Protein AF-A0A0M0JUR9-F1 (afdb_monomer_lite)

Structure (mmCIF, N/CA/C/O backbone):
data_AF-A0A0M0JUR9-F1
#
_entry.id   AF-A0A0M0JUR9-F1
#
loop_
_atom_site.group_PDB
_atom_site.id
_atom_site.type_symbol
_atom_site.label_atom_id
_atom_site.label_alt_id
_atom_site.label_comp_id
_atom_site.label_asym_id
_atom_site.label_entity_id
_atom_site.label_seq_id
_atom_site.pdbx_PDB_ins_code
_atom_site.Cartn_x
_atom_site.Cartn_y
_atom_site.Cartn_z
_atom_site.occupancy
_atom_site.B_iso_or_equiv
_atom_site.auth_seq_id
_atom_site.auth_comp_id
_atom_site.auth_asym_id
_atom_site.auth_atom_id
_atom_site.pdbx_PDB_model_num
ATOM 1 N N . MET A 1 1 ? -10.052 -9.674 -2.558 1.00 92.88 1 MET A N 1
ATOM 2 C CA . MET A 1 1 ? -9.925 -10.474 -1.314 1.00 92.88 1 MET A CA 1
ATOM 3 C C . MET A 1 1 ? -9.906 -9.511 -0.134 1.00 92.88 1 MET A C 1
ATOM 5 O O . MET A 1 1 ? -9.293 -8.466 -0.270 1.00 92.88 1 MET A O 1
ATOM 9 N N . HIS A 1 2 ? -10.562 -9.825 0.983 1.00 97.62 2 HIS A N 1
ATOM 10 C CA . HIS A 1 2 ? -10.527 -9.018 2.209 1.00 97.62 2 HIS A CA 1
ATOM 11 C C . HIS A 1 2 ? -10.236 -9.949 3.386 1.00 97.62 2 HIS A C 1
ATOM 13 O O . HIS A 1 2 ? -10.999 -10.888 3.610 1.00 97.62 2 HIS A O 1
ATOM 19 N N . VAL A 1 3 ? -9.117 -9.730 4.073 1.00 98.12 3 VAL A N 1
ATOM 20 C CA . VAL A 1 3 ? -8.646 -10.562 5.184 1.00 98.12 3 VAL A CA 1
ATOM 21 C C . VAL A 1 3 ? -8.372 -9.686 6.396 1.00 98.12 3 VAL A C 1
ATOM 23 O O . VAL A 1 3 ? -7.816 -8.598 6.260 1.00 98.12 3 VAL A O 1
ATOM 26 N N . GLU A 1 4 ? -8.736 -10.191 7.567 1.00 98.12 4 GLU A N 1
ATOM 27 C CA . GLU A 1 4 ? -8.313 -9.647 8.854 1.00 98.12 4 GLU A CA 1
ATOM 28 C C . GLU A 1 4 ? -7.342 -10.621 9.531 1.00 98.12 4 GLU A C 1
ATOM 30 O O . GLU A 1 4 ? -7.568 -11.834 9.523 1.00 98.12 4 GLU A O 1
ATOM 35 N N . LEU A 1 5 ? -6.257 -10.087 10.091 1.00 97.69 5 LEU A N 1
ATOM 36 C CA . LEU A 1 5 ? -5.230 -10.805 10.855 1.00 97.69 5 LEU A CA 1
ATOM 37 C C . LEU A 1 5 ? -4.804 -9.971 12.077 1.00 97.69 5 LEU A C 1
ATOM 39 O O . LEU A 1 5 ? -5.345 -8.888 12.290 1.00 97.69 5 LEU A O 1
ATOM 43 N N . ASP A 1 6 ? -3.857 -10.468 12.876 1.00 94.88 6 ASP A N 1
ATOM 44 C CA . ASP A 1 6 ? -3.334 -9.771 14.064 1.00 94.88 6 ASP A CA 1
ATOM 45 C C . ASP A 1 6 ? -4.441 -9.388 15.065 1.00 94.88 6 ASP A C 1
ATOM 47 O O . ASP A 1 6 ? -4.546 -8.259 15.538 1.00 94.88 6 ASP A O 1
ATOM 51 N N . GLY A 1 7 ? -5.303 -10.355 15.381 1.00 95.06 7 GLY A N 1
ATOM 52 C CA . GLY A 1 7 ? -6.378 -10.201 16.350 1.00 95.06 7 GLY A CA 1
ATOM 53 C C . GLY A 1 7 ? -5.863 -10.041 17.778 1.00 95.06 7 GLY A C 1
ATOM 54 O O . GLY A 1 7 ? -5.227 -10.949 18.319 1.00 95.06 7 GLY A O 1
ATOM 55 N N . ALA A 1 8 ? -6.189 -8.914 18.412 1.00 93.56 8 ALA A N 1
ATOM 56 C CA . ALA A 1 8 ? -5.823 -8.621 19.795 1.00 93.56 8 ALA A CA 1
ATOM 57 C C . ALA A 1 8 ? -6.897 -7.795 20.524 1.00 93.56 8 ALA A C 1
ATOM 59 O O . ALA A 1 8 ? -7.740 -7.140 19.911 1.00 93.56 8 ALA A O 1
ATOM 60 N N . ILE A 1 9 ? -6.860 -7.802 21.862 1.00 92.94 9 ILE A N 1
ATOM 61 C CA . ILE A 1 9 ? -7.662 -6.884 22.681 1.00 92.94 9 ILE A CA 1
ATOM 62 C C . ILE A 1 9 ? -6.852 -5.611 22.920 1.00 92.94 9 ILE A C 1
ATOM 64 O O . ILE A 1 9 ? -5.870 -5.629 23.659 1.00 92.94 9 ILE A O 1
ATOM 68 N N . ILE A 1 10 ? -7.306 -4.499 22.351 1.00 89.62 10 ILE A N 1
ATOM 69 C CA . ILE A 1 10 ? -6.718 -3.170 22.522 1.00 89.62 10 ILE A CA 1
ATOM 70 C C . ILE A 1 10 ? -7.756 -2.271 23.189 1.00 89.62 10 ILE A C 1
ATOM 72 O O . ILE A 1 10 ? -8.880 -2.143 22.706 1.00 89.62 10 ILE A O 1
ATOM 76 N N . ASN A 1 11 ? -7.411 -1.676 24.335 1.00 88.06 11 ASN A N 1
ATOM 77 C CA . ASN A 1 11 ? -8.316 -0.827 25.124 1.00 88.06 11 ASN A CA 1
ATOM 78 C C . ASN A 1 11 ? -9.690 -1.476 25.407 1.00 88.06 11 ASN A C 1
ATOM 80 O O . ASN A 1 11 ? -10.727 -0.818 25.379 1.00 88.06 11 ASN A O 1
ATOM 84 N N . GLY A 1 12 ? -9.707 -2.792 25.656 1.00 88.69 12 GLY A N 1
ATOM 85 C CA . GLY A 1 12 ? -10.932 -3.553 25.935 1.00 88.69 12 GLY A CA 1
ATOM 86 C C . GLY A 1 12 ? -11.787 -3.881 24.704 1.00 88.69 12 GLY A C 1
ATOM 87 O O . GLY A 1 12 ? -12.860 -4.463 24.852 1.00 88.69 12 GLY A O 1
ATOM 88 N N . ARG A 1 13 ? -11.325 -3.549 23.492 1.00 90.69 13 ARG A N 1
ATOM 89 C CA . ARG A 1 13 ? -11.992 -3.857 22.224 1.00 90.69 13 ARG A CA 1
ATOM 90 C C . ARG A 1 13 ? -11.178 -4.872 21.429 1.00 90.69 13 ARG A C 1
ATOM 92 O O . ARG A 1 13 ? -9.960 -4.771 21.357 1.00 90.69 13 ARG A O 1
ATOM 99 N N . TRP A 1 14 ? -11.863 -5.819 20.794 1.00 93.75 14 TRP A N 1
ATOM 100 C CA . TRP A 1 14 ? -11.236 -6.677 19.792 1.00 93.75 14 TRP A CA 1
ATOM 101 C C . TRP A 1 14 ? -10.887 -5.868 18.544 1.00 93.75 14 TRP A C 1
ATOM 103 O O . TRP A 1 14 ? -11.763 -5.232 17.954 1.00 93.75 14 TRP A O 1
ATOM 113 N N . ASP A 1 15 ? -9.623 -5.912 18.162 1.00 94.75 15 ASP A N 1
ATOM 114 C CA . ASP A 1 15 ? -9.035 -5.160 17.069 1.00 94.75 15 ASP A CA 1
ATOM 115 C C . ASP A 1 15 ? -8.296 -6.129 16.138 1.00 94.75 15 ASP A C 1
ATOM 117 O O . ASP A 1 15 ? -7.710 -7.106 16.605 1.00 94.75 15 ASP A O 1
ATOM 121 N N . CYS A 1 16 ? -8.382 -5.905 14.828 1.00 96.94 16 CYS A N 1
ATOM 122 C CA . CYS A 1 16 ? -7.697 -6.704 13.812 1.00 96.94 16 CYS A CA 1
ATOM 123 C C . CYS A 1 16 ? -7.184 -5.790 12.712 1.00 96.94 16 CYS A C 1
ATOM 125 O O . CYS A 1 16 ? -7.878 -4.854 12.307 1.00 96.94 16 CYS A O 1
ATOM 127 N N . SER A 1 17 ? -6.015 -6.115 12.183 1.00 97.75 17 SER A N 1
ATOM 128 C CA . SER A 1 17 ? -5.445 -5.428 11.038 1.00 97.75 17 SER A CA 1
ATOM 129 C C . SER A 1 17 ? -6.036 -5.959 9.732 1.00 97.75 17 SER A C 1
ATOM 131 O O . SER A 1 17 ? -6.338 -7.146 9.599 1.00 97.75 17 SER A O 1
ATOM 133 N N . THR A 1 18 ? -6.209 -5.082 8.747 1.00 98.50 18 THR A N 1
ATOM 134 C CA . THR A 1 18 ? -6.869 -5.386 7.473 1.00 98.50 18 THR A CA 1
ATOM 135 C C . THR A 1 18 ? -5.868 -5.490 6.325 1.00 98.50 18 THR A C 1
ATOM 137 O O . THR A 1 18 ? -5.050 -4.597 6.135 1.00 98.50 18 THR A O 1
ATOM 140 N N . VAL A 1 19 ? -6.024 -6.517 5.483 1.00 98.69 19 VAL A N 1
ATOM 141 C CA . VAL A 1 19 ? -5.427 -6.619 4.141 1.00 98.69 19 VAL A CA 1
ATOM 142 C C . VAL A 1 19 ? -6.551 -6.774 3.115 1.00 98.69 19 VAL A C 1
ATOM 144 O O . VAL A 1 19 ? -7.268 -7.778 3.085 1.00 98.69 19 VAL A O 1
ATOM 147 N N . ALA A 1 20 ? -6.709 -5.783 2.244 1.00 98.56 20 ALA A N 1
ATOM 148 C CA . ALA A 1 20 ? -7.700 -5.762 1.177 1.00 98.56 20 ALA A CA 1
ATOM 149 C C . ALA A 1 20 ? -7.015 -5.718 -0.194 1.00 98.56 20 ALA A C 1
ATOM 151 O O . ALA A 1 20 ? -6.359 -4.747 -0.555 1.00 98.56 20 ALA A O 1
ATOM 152 N N . VAL A 1 21 ? -7.188 -6.782 -0.975 1.00 98.31 21 VAL A N 1
ATOM 153 C CA . VAL A 1 21 ? -6.602 -6.943 -2.309 1.00 98.31 21 VAL A CA 1
ATOM 154 C C . VAL A 1 21 ? -7.655 -6.699 -3.379 1.00 98.31 21 VAL A C 1
ATOM 156 O O . VAL A 1 21 ? -8.708 -7.354 -3.390 1.00 98.31 21 VAL A O 1
ATOM 159 N N . TYR A 1 22 ? -7.320 -5.808 -4.303 1.00 98.38 22 TYR A N 1
ATOM 160 C CA . TYR A 1 22 ? -8.147 -5.350 -5.402 1.00 98.38 22 TYR A CA 1
ATOM 161 C C . TYR A 1 22 ? -7.455 -5.590 -6.738 1.00 98.38 22 TYR A C 1
ATOM 163 O O . TYR A 1 22 ? -6.326 -5.157 -6.955 1.00 98.38 22 TYR A O 1
ATOM 171 N N . ASP A 1 23 ? -8.187 -6.215 -7.652 1.00 96.81 23 ASP A N 1
ATOM 172 C CA . ASP A 1 23 ? -7.817 -6.329 -9.057 1.00 96.81 23 ASP A CA 1
ATOM 173 C C . ASP A 1 23 ? -8.761 -5.436 -9.879 1.00 96.81 23 ASP A C 1
ATOM 175 O O . ASP A 1 23 ? -9.941 -5.297 -9.545 1.00 96.81 23 ASP A O 1
ATOM 179 N N . GLY A 1 24 ? -8.245 -4.793 -10.930 1.00 94.56 24 GLY A N 1
ATOM 180 C CA . GLY A 1 24 ? -9.037 -3.959 -11.846 1.00 94.56 24 GLY A CA 1
ATOM 181 C C . GLY A 1 24 ? -9.331 -2.526 -11.382 1.00 94.56 24 GLY A C 1
ATOM 182 O O . GLY A 1 24 ? -9.908 -1.758 -12.145 1.00 94.56 24 GLY A O 1
ATOM 183 N N . VAL A 1 25 ? -8.915 -2.125 -10.172 1.00 96.50 25 VAL A N 1
ATOM 184 C CA . VAL A 1 25 ? -8.933 -0.702 -9.760 1.00 96.50 25 VAL A CA 1
ATOM 185 C C . VAL A 1 25 ? -7.913 0.096 -10.572 1.00 96.50 25 VAL A C 1
ATOM 187 O O . VAL A 1 25 ? -8.171 1.234 -10.966 1.00 96.50 25 VAL A O 1
ATOM 190 N N . ILE A 1 26 ? -6.765 -0.520 -10.846 1.00 97.88 26 ILE A N 1
ATOM 191 C CA . ILE A 1 26 ? -5.705 0.021 -11.687 1.00 97.88 26 ILE A CA 1
ATOM 192 C C . ILE A 1 26 ? -5.748 -0.762 -12.993 1.00 97.88 26 ILE A C 1
ATOM 194 O O . ILE A 1 26 ? -5.463 -1.957 -13.017 1.00 97.88 26 ILE A O 1
ATOM 198 N N . ASP A 1 27 ? -6.175 -0.094 -14.058 1.00 97.75 27 ASP A N 1
ATOM 199 C CA . ASP A 1 27 ? -6.157 -0.668 -15.400 1.00 97.75 27 ASP A CA 1
ATOM 200 C C . ASP A 1 27 ? -4.744 -0.618 -16.001 1.00 97.75 27 ASP A C 1
ATOM 202 O O . ASP A 1 27 ? -3.816 -0.029 -15.436 1.00 97.75 27 ASP A O 1
ATOM 206 N N . ASP A 1 28 ? -4.575 -1.261 -17.155 1.00 97.75 28 ASP A N 1
ATOM 207 C CA . ASP A 1 28 ? -3.285 -1.337 -17.839 1.00 97.75 28 ASP A CA 1
ATOM 208 C C . ASP A 1 28 ? -2.731 0.028 -18.251 1.00 97.75 28 ASP A C 1
ATOM 210 O O . ASP A 1 28 ? -1.514 0.223 -18.213 1.00 97.75 28 ASP A O 1
ATOM 214 N N . ASP A 1 29 ? -3.599 0.978 -18.603 1.00 98.00 29 ASP A N 1
ATOM 215 C CA . ASP A 1 29 ? -3.182 2.325 -18.988 1.00 98.00 29 ASP A CA 1
ATOM 216 C C . ASP A 1 29 ? -2.596 3.081 -17.788 1.00 98.00 29 ASP A C 1
ATOM 218 O O . ASP A 1 29 ? -1.456 3.553 -17.843 1.00 98.00 29 ASP A O 1
ATOM 222 N N . LEU A 1 30 ? -3.323 3.134 -16.667 1.00 98.50 30 LEU A N 1
ATOM 223 C CA . LEU A 1 30 ? -2.839 3.774 -15.448 1.00 98.50 30 LEU A CA 1
ATOM 224 C C . LEU A 1 30 ? -1.589 3.070 -14.910 1.00 98.50 30 LEU A C 1
ATOM 226 O O . LEU A 1 30 ? -0.621 3.742 -14.550 1.00 98.50 30 LEU A O 1
ATOM 230 N N . ARG A 1 31 ? -1.565 1.731 -14.900 1.00 98.06 31 ARG A N 1
ATOM 231 C CA . ARG A 1 31 ? -0.390 0.939 -14.502 1.00 98.06 31 ARG A CA 1
ATOM 232 C C . ARG A 1 31 ? 0.832 1.304 -15.341 1.00 98.06 31 ARG A C 1
ATOM 234 O O . ARG A 1 31 ? 1.891 1.586 -14.784 1.00 98.06 31 ARG A O 1
ATOM 241 N N . SER A 1 32 ? 0.689 1.321 -16.667 1.00 96.69 32 SER A N 1
ATOM 242 C CA . SER A 1 32 ? 1.786 1.631 -17.586 1.00 96.69 32 SER A CA 1
ATOM 243 C C . SER A 1 32 ? 2.282 3.064 -17.408 1.00 96.69 32 SER A C 1
ATOM 245 O O . SER A 1 32 ? 3.490 3.300 -17.410 1.00 96.69 32 SER A O 1
ATOM 247 N N . ARG A 1 33 ? 1.374 4.031 -17.226 1.00 96.94 33 ARG A N 1
ATOM 248 C CA . ARG A 1 33 ? 1.749 5.428 -16.977 1.00 96.94 33 ARG A CA 1
ATOM 249 C C . ARG A 1 33 ? 2.443 5.609 -15.628 1.00 96.94 33 ARG A C 1
ATOM 251 O O . ARG A 1 33 ? 3.407 6.362 -15.565 1.00 96.94 33 ARG A O 1
ATOM 258 N N . LEU A 1 34 ? 1.994 4.919 -14.575 1.00 97.31 34 LEU A N 1
ATOM 259 C CA . LEU A 1 34 ? 2.654 4.920 -13.263 1.00 97.31 34 LEU A CA 1
ATOM 260 C C . LEU A 1 34 ? 4.058 4.318 -13.346 1.00 97.31 34 LEU A C 1
ATOM 262 O O . LEU A 1 34 ? 4.997 4.925 -12.841 1.00 97.31 34 LEU A O 1
ATOM 266 N N . LEU A 1 35 ? 4.212 3.177 -14.027 1.00 96.12 35 LEU A N 1
ATOM 267 C CA . LEU A 1 35 ? 5.522 2.572 -14.261 1.00 96.12 35 LEU A CA 1
ATOM 268 C C . LEU A 1 35 ? 6.440 3.532 -15.012 1.00 96.12 35 LEU A C 1
ATOM 270 O O . LEU A 1 35 ? 7.573 3.721 -14.592 1.00 96.12 35 LEU A O 1
ATOM 274 N N . GLY A 1 36 ? 5.940 4.199 -16.056 1.00 94.81 36 GLY A N 1
ATOM 275 C CA . GLY A 1 36 ? 6.703 5.177 -16.831 1.00 94.81 36 GLY A CA 1
ATOM 276 C C . GLY A 1 36 ? 7.251 6.352 -16.010 1.00 94.81 36 GLY A C 1
ATOM 277 O O . GLY A 1 36 ? 8.288 6.898 -16.374 1.00 94.81 36 GLY A O 1
ATOM 278 N N . LEU A 1 37 ? 6.618 6.713 -14.885 1.00 94.00 37 LEU A N 1
ATOM 279 C CA . LEU A 1 37 ? 7.148 7.736 -13.972 1.00 94.00 37 LEU A CA 1
ATOM 280 C C . LEU A 1 37 ? 8.388 7.272 -13.194 1.00 94.00 37 LEU A C 1
ATOM 282 O O . LEU A 1 37 ? 9.097 8.109 -12.638 1.00 94.00 37 LEU A O 1
ATOM 286 N N . LEU A 1 38 ? 8.643 5.962 -13.138 1.00 94.00 38 LEU A N 1
ATOM 287 C CA . LEU A 1 38 ? 9.776 5.375 -12.423 1.00 94.00 38 LEU A CA 1
ATOM 288 C C . LEU A 1 38 ? 11.051 5.302 -13.283 1.00 94.00 38 LEU A C 1
ATOM 290 O O . LEU A 1 38 ? 12.053 4.762 -12.827 1.00 94.00 38 LEU A O 1
ATOM 294 N N . GLY A 1 39 ? 11.030 5.815 -14.515 1.00 91.56 39 GLY A N 1
ATOM 295 C CA . GLY A 1 39 ? 12.184 5.876 -15.417 1.00 91.56 39 GLY A CA 1
ATOM 296 C C . GLY A 1 39 ? 12.497 7.301 -15.876 1.00 91.56 39 GLY A C 1
ATOM 297 O O . GLY A 1 39 ? 11.706 8.225 -15.683 1.00 91.56 39 GLY A O 1
ATOM 298 N N . SER A 1 40 ? 13.670 7.488 -16.479 1.00 79.94 40 SER A N 1
ATOM 299 C CA . SER A 1 40 ? 14.217 8.810 -16.805 1.00 79.94 40 SER A CA 1
ATOM 300 C C . SER A 1 40 ? 13.737 9.388 -18.138 1.00 79.94 40 SER A C 1
ATOM 302 O O . SER A 1 40 ? 13.578 10.603 -18.214 1.00 79.94 40 SER A O 1
ATOM 304 N N . ALA A 1 41 ? 13.499 8.575 -19.179 1.00 71.44 41 ALA A N 1
ATOM 305 C CA . ALA A 1 41 ? 12.982 9.015 -20.486 1.00 71.44 41 ALA A CA 1
ATOM 306 C C . ALA A 1 41 ? 12.780 7.843 -21.478 1.00 71.44 41 ALA A C 1
ATOM 308 O O . ALA A 1 41 ? 12.984 6.670 -21.164 1.00 71.44 41 ALA A O 1
ATOM 309 N N . ALA A 1 42 ? 12.375 8.191 -22.708 1.00 67.50 42 ALA A N 1
ATOM 310 C CA . ALA A 1 42 ? 12.085 7.284 -23.816 1.00 67.50 42 ALA A CA 1
ATOM 311 C C . ALA A 1 42 ? 13.219 6.282 -24.094 1.00 67.50 42 ALA A C 1
ATOM 313 O O . ALA A 1 42 ? 14.355 6.665 -24.365 1.00 67.50 42 ALA A O 1
ATOM 314 N N . GLY A 1 43 ? 12.871 4.995 -24.088 1.00 77.62 43 GLY A N 1
ATOM 315 C CA . GLY A 1 43 ? 13.780 3.892 -24.404 1.00 77.62 43 GLY A CA 1
ATOM 316 C C . GLY A 1 43 ? 14.052 2.948 -23.236 1.00 77.62 43 GLY A C 1
ATOM 317 O O . GLY A 1 43 ? 14.482 1.824 -23.491 1.00 77.62 43 GLY A O 1
ATOM 318 N N . TRP A 1 44 ? 13.750 3.343 -21.990 1.00 91.31 44 TRP A N 1
ATOM 319 C CA . TRP A 1 44 ? 13.797 2.418 -20.855 1.00 91.31 44 TRP A CA 1
ATOM 320 C C . TRP A 1 44 ? 12.851 1.231 -21.086 1.00 91.31 44 TRP A C 1
ATOM 322 O O . TRP A 1 44 ? 11.683 1.407 -21.435 1.00 91.31 44 TRP A O 1
ATOM 332 N N . GLN A 1 45 ? 13.389 0.023 -20.912 1.00 90.62 45 GLN A N 1
ATOM 333 C CA . GLN A 1 45 ? 12.668 -1.242 -20.997 1.00 90.62 45 GLN A CA 1
ATOM 334 C C . GLN A 1 45 ? 12.548 -1.811 -19.578 1.00 90.62 45 GLN A C 1
ATOM 336 O O . GLN A 1 45 ? 13.525 -2.386 -19.096 1.00 90.62 45 GLN A O 1
ATOM 341 N N . PRO A 1 46 ? 11.394 -1.672 -18.900 1.00 92.31 46 PRO A N 1
ATOM 342 C CA . PRO A 1 46 ? 11.244 -2.124 -17.515 1.00 92.31 46 PRO A CA 1
ATOM 343 C C . PRO A 1 46 ? 11.593 -3.605 -17.323 1.00 92.31 46 PRO A C 1
ATOM 345 O O . PRO A 1 46 ? 12.227 -3.980 -16.342 1.00 92.31 46 PRO A O 1
ATOM 348 N N . ASP A 1 47 ? 11.266 -4.449 -18.304 1.00 91.19 47 ASP A N 1
ATOM 349 C CA . ASP A 1 47 ? 11.540 -5.889 -18.243 1.00 91.19 47 ASP A CA 1
ATOM 350 C C . ASP A 1 47 ? 13.039 -6.235 -18.291 1.00 91.19 47 ASP A C 1
ATOM 352 O O . ASP A 1 47 ? 13.415 -7.349 -17.928 1.00 91.19 47 ASP A O 1
ATOM 356 N N . ALA A 1 48 ? 13.889 -5.303 -18.738 1.00 89.94 48 ALA A N 1
ATOM 357 C CA . ALA A 1 48 ? 15.339 -5.476 -18.805 1.00 89.94 48 ALA A CA 1
ATOM 358 C C . ALA A 1 48 ? 16.064 -5.039 -17.521 1.00 89.94 48 ALA A C 1
ATOM 360 O O . ALA A 1 48 ? 17.264 -5.282 -17.394 1.00 89.94 48 ALA A O 1
ATOM 361 N N . GLY A 1 49 ? 15.368 -4.386 -16.586 1.00 90.75 49 GLY A N 1
ATOM 362 C CA . GLY A 1 49 ? 15.951 -3.945 -15.324 1.00 90.75 49 GLY A CA 1
ATOM 363 C C . GLY A 1 49 ? 15.599 -2.504 -14.931 1.00 90.75 49 GLY A C 1
ATOM 364 O O . GLY A 1 49 ? 15.099 -1.725 -15.751 1.00 90.75 49 GLY A O 1
ATOM 365 N N . PRO A 1 50 ? 15.875 -2.116 -13.670 1.00 92.44 50 PRO A N 1
ATOM 366 C CA . PRO A 1 50 ? 15.688 -0.747 -13.192 1.00 92.44 50 PRO A CA 1
ATOM 367 C C . PRO A 1 50 ? 16.567 0.254 -13.942 1.00 92.44 50 PRO A C 1
ATOM 369 O O . PRO A 1 50 ? 17.728 -0.018 -14.243 1.00 92.44 50 PRO A O 1
ATOM 372 N N . ASP A 1 51 ? 16.002 1.421 -14.249 1.00 92.50 51 ASP A N 1
ATOM 373 C CA . ASP A 1 51 ? 16.735 2.514 -14.881 1.00 92.50 51 ASP A CA 1
ATOM 374 C C . ASP A 1 51 ? 17.710 3.140 -13.879 1.00 92.50 51 ASP A C 1
ATOM 376 O O . ASP A 1 51 ? 17.291 3.818 -12.946 1.00 92.50 51 ASP A O 1
ATOM 380 N N . VAL A 1 52 ? 19.011 2.963 -14.088 1.00 90.81 52 VAL A N 1
ATOM 381 C CA . VAL A 1 52 ? 20.065 3.450 -13.181 1.00 90.81 52 VAL A CA 1
ATOM 382 C C . VAL A 1 52 ? 20.085 4.973 -12.984 1.00 90.81 52 VAL A C 1
ATOM 384 O O . VAL A 1 52 ? 20.759 5.459 -12.084 1.00 90.81 52 VAL A O 1
ATOM 387 N N . LEU A 1 53 ? 19.368 5.744 -13.810 1.00 91.06 53 LEU A N 1
ATOM 388 C CA . LEU A 1 53 ? 19.196 7.188 -13.610 1.00 91.06 53 LEU A CA 1
ATOM 389 C C . LEU A 1 53 ? 18.088 7.533 -12.604 1.00 91.06 53 LEU A C 1
ATOM 391 O O . LEU A 1 53 ? 18.045 8.648 -12.087 1.00 91.06 53 LEU A O 1
ATOM 395 N N . CYS A 1 54 ? 17.162 6.607 -12.356 1.00 92.75 54 CYS A N 1
ATOM 396 C CA . CYS A 1 54 ? 16.044 6.782 -11.424 1.00 92.75 54 CYS A CA 1
ATOM 397 C C . CYS A 1 54 ? 16.084 5.810 -10.249 1.00 92.75 54 CYS A C 1
ATOM 399 O O . CYS A 1 54 ? 15.378 6.034 -9.270 1.00 92.75 54 CYS A O 1
ATOM 401 N N . TRP A 1 55 ? 16.895 4.760 -10.341 1.00 92.81 55 TRP A N 1
ATOM 402 C CA . TRP A 1 55 ? 17.005 3.699 -9.360 1.00 92.81 55 TRP A CA 1
ATOM 403 C C . TRP A 1 55 ? 18.444 3.546 -8.891 1.00 92.81 55 TRP A C 1
ATOM 405 O O . TRP A 1 55 ? 19.377 3.544 -9.693 1.00 92.81 55 TRP A O 1
ATOM 415 N N . GLU A 1 56 ? 18.607 3.329 -7.596 1.00 90.38 56 GLU A N 1
ATOM 416 C CA . GLU A 1 56 ? 19.890 3.053 -6.967 1.00 90.38 56 GLU A CA 1
ATOM 417 C C . GLU A 1 56 ? 19.785 1.841 -6.037 1.00 90.38 56 GLU A C 1
ATOM 419 O O . GLU A 1 56 ? 18.713 1.495 -5.526 1.00 90.38 56 GLU A O 1
ATOM 424 N N . ARG A 1 57 ? 20.912 1.154 -5.845 1.00 85.88 57 ARG A N 1
ATOM 425 C CA . ARG A 1 57 ? 21.026 0.108 -4.824 1.00 85.88 57 ARG A CA 1
ATOM 426 C C . ARG A 1 57 ? 21.043 0.772 -3.454 1.00 85.88 57 ARG A C 1
ATOM 428 O O . ARG A 1 57 ? 21.629 1.837 -3.318 1.00 85.88 57 ARG A O 1
ATOM 435 N N . GLU A 1 58 ? 20.409 0.141 -2.468 1.00 76.12 58 GLU A N 1
ATOM 436 C CA . GLU A 1 58 ? 20.309 0.662 -1.092 1.00 76.12 58 GLU A CA 1
ATOM 437 C C . GLU A 1 58 ? 19.503 1.977 -0.975 1.00 76.12 58 GLU A C 1
ATOM 439 O O . GLU A 1 58 ? 19.410 2.558 0.103 1.00 76.12 58 GLU A O 1
ATOM 444 N N . GLY A 1 59 ? 18.847 2.420 -2.056 1.00 61.50 59 GLY A N 1
ATOM 445 C CA . GLY A 1 59 ? 17.980 3.607 -2.064 1.00 61.50 59 GLY A CA 1
ATOM 446 C C . GLY A 1 59 ? 16.605 3.386 -1.430 1.00 61.50 59 GLY A C 1
ATOM 447 O O . GLY A 1 59 ? 15.789 4.301 -1.366 1.00 61.50 59 GLY A O 1
ATOM 448 N N . PHE A 1 60 ? 16.292 2.164 -0.988 1.00 65.12 60 PHE A N 1
ATOM 449 C CA . PHE A 1 60 ? 15.000 1.869 -0.375 1.00 65.12 60 PHE A CA 1
ATOM 450 C C . PHE A 1 60 ? 14.975 2.368 1.075 1.00 65.12 60 PHE A C 1
ATOM 452 O O . PHE A 1 60 ? 15.550 1.748 1.966 1.00 65.12 60 PHE A O 1
ATOM 459 N N . ARG A 1 61 ? 14.298 3.498 1.306 1.00 63.47 61 ARG A N 1
ATOM 460 C CA . ARG A 1 61 ? 14.064 4.081 2.635 1.00 63.47 61 ARG A CA 1
ATOM 461 C C . ARG A 1 61 ? 12.575 4.042 2.947 1.00 63.47 61 ARG A C 1
ATOM 463 O O . ARG A 1 61 ? 11.826 4.859 2.419 1.00 63.47 61 ARG A O 1
ATOM 470 N N . ASP A 1 62 ? 12.151 3.097 3.784 1.00 63.06 62 ASP A N 1
ATOM 471 C CA . ASP A 1 62 ? 10.717 2.867 4.018 1.00 63.06 62 ASP A CA 1
ATOM 472 C C . ASP A 1 62 ? 10.289 2.850 5.495 1.00 63.06 62 ASP A C 1
ATOM 474 O O . ASP A 1 62 ? 9.098 2.800 5.777 1.00 63.06 62 ASP A O 1
ATOM 478 N N . VAL A 1 63 ? 11.207 2.969 6.461 1.00 60.25 63 VAL A N 1
ATOM 479 C CA . VAL A 1 63 ? 10.869 2.835 7.893 1.00 60.25 63 VAL A CA 1
ATOM 480 C C . VAL A 1 63 ? 11.499 3.951 8.731 1.00 60.25 63 VAL A C 1
ATOM 482 O O . VAL A 1 63 ? 12.609 4.408 8.461 1.00 60.25 63 VAL A O 1
ATOM 485 N N . LEU A 1 64 ? 10.785 4.397 9.770 1.00 53.78 64 LEU A N 1
ATOM 486 C CA . LEU A 1 64 ? 11.324 5.292 10.796 1.00 53.78 64 LEU A CA 1
ATOM 487 C C . LEU A 1 64 ? 12.423 4.597 11.612 1.00 53.78 64 LEU A C 1
ATOM 489 O O . LEU A 1 64 ? 12.186 3.559 12.221 1.00 53.78 64 LEU A O 1
ATOM 493 N N . GLY A 1 65 ? 13.594 5.226 11.713 1.00 49.41 65 GLY A N 1
ATOM 494 C CA . GLY A 1 65 ? 14.626 4.847 12.685 1.00 49.41 65 GLY A CA 1
ATOM 495 C C . GLY A 1 65 ? 15.442 3.596 12.350 1.00 49.41 65 GLY A C 1
ATOM 496 O O . GLY A 1 65 ? 16.416 3.336 13.052 1.00 49.41 65 GLY A O 1
ATOM 497 N N . ASP A 1 66 ? 15.116 2.879 11.275 1.00 48.75 66 ASP A N 1
ATOM 498 C CA . ASP A 1 66 ? 15.945 1.795 10.761 1.00 48.75 66 ASP A CA 1
ATOM 499 C C . ASP A 1 66 ? 16.576 2.234 9.438 1.00 48.75 66 ASP A C 1
ATOM 501 O O . ASP A 1 66 ? 15.951 2.230 8.376 1.00 48.75 66 ASP A O 1
ATOM 505 N N . LYS A 1 67 ? 17.848 2.641 9.496 1.00 44.28 67 LYS A N 1
ATOM 506 C CA . LYS A 1 67 ? 18.705 2.517 8.319 1.00 44.28 67 LYS A CA 1
ATOM 507 C C . LYS A 1 67 ? 18.968 1.028 8.214 1.00 44.28 67 LYS A C 1
ATOM 509 O O . LYS A 1 67 ? 19.969 0.583 8.764 1.00 44.28 67 LYS A O 1
ATOM 514 N N . SER A 1 68 ? 18.056 0.277 7.598 1.00 45.16 68 SER A N 1
ATOM 515 C CA . SER A 1 68 ? 18.239 -1.157 7.399 1.00 45.16 68 SER A CA 1
ATOM 516 C C . SER A 1 68 ? 19.617 -1.359 6.771 1.00 45.16 68 SER A C 1
ATOM 518 O O . SER A 1 68 ? 19.816 -1.037 5.596 1.00 45.16 68 SER A O 1
ATOM 520 N N . GLU A 1 69 ? 20.593 -1.783 7.573 1.00 39.62 69 GLU A N 1
ATOM 521 C CA . GLU A 1 69 ? 21.953 -1.995 7.104 1.00 39.62 69 GLU A CA 1
ATOM 522 C C . GLU A 1 69 ? 21.884 -3.090 6.034 1.00 39.62 69 GLU A C 1
ATOM 524 O O . GLU A 1 69 ? 21.572 -4.244 6.324 1.00 39.62 69 GLU A O 1
ATOM 529 N N . GLY A 1 70 ? 22.144 -2.728 4.776 1.00 44.84 70 GLY A N 1
ATOM 530 C CA . GLY A 1 70 ? 22.501 -3.695 3.741 1.00 44.84 70 GLY A CA 1
ATOM 531 C C . GLY A 1 70 ? 21.362 -4.461 3.064 1.00 44.84 70 GLY A C 1
ATOM 532 O O . GLY A 1 70 ? 21.584 -5.583 2.607 1.00 44.84 70 GLY A O 1
ATOM 533 N N . ALA A 1 71 ? 20.171 -3.883 2.902 1.00 51.56 71 ALA A N 1
ATOM 534 C CA . ALA A 1 71 ? 19.277 -4.387 1.863 1.00 51.56 71 ALA A CA 1
ATOM 535 C C . ALA A 1 71 ? 19.809 -3.946 0.488 1.00 51.56 71 ALA A C 1
ATOM 537 O O . ALA A 1 71 ? 19.564 -2.824 0.051 1.00 51.56 71 ALA A O 1
ATOM 538 N N . LEU A 1 72 ? 20.496 -4.847 -0.225 1.00 63.72 72 LEU A N 1
ATOM 539 C CA . LEU A 1 72 ? 20.930 -4.691 -1.627 1.00 63.72 72 LEU A CA 1
ATOM 540 C C . LEU A 1 72 ? 19.747 -4.569 -2.619 1.00 63.72 72 LEU A C 1
ATOM 542 O O . LEU A 1 72 ? 19.870 -4.953 -3.779 1.00 63.72 72 LEU A O 1
ATOM 546 N N . SER A 1 73 ? 18.589 -4.070 -2.190 1.00 77.56 73 SER A N 1
ATOM 547 C CA . SER A 1 73 ? 17.412 -3.860 -3.026 1.00 77.56 73 SER A CA 1
ATOM 548 C C . SER A 1 73 ? 17.540 -2.574 -3.831 1.00 77.56 73 SER A C 1
ATOM 550 O O . SER A 1 73 ? 18.156 -1.596 -3.403 1.00 77.56 73 SER A O 1
ATOM 552 N N . TRP A 1 74 ? 16.891 -2.554 -4.989 1.00 88.31 74 TRP A N 1
ATOM 553 C CA . TRP A 1 74 ? 16.612 -1.322 -5.714 1.00 88.31 74 TRP A CA 1
ATOM 554 C C . TRP A 1 74 ? 15.587 -0.451 -4.987 1.00 88.31 74 TRP A C 1
ATOM 556 O O . TRP A 1 74 ? 14.516 -0.936 -4.610 1.00 88.31 74 TRP A O 1
ATOM 566 N N . GLY A 1 75 ? 15.906 0.835 -4.862 1.00 90.75 75 GLY A N 1
ATOM 567 C CA . GLY A 1 75 ? 14.987 1.913 -4.511 1.00 90.75 75 GLY A CA 1
ATOM 568 C C . GLY A 1 75 ? 15.124 3.071 -5.497 1.00 90.75 75 GLY A C 1
ATOM 569 O O . GLY A 1 75 ? 16.034 3.083 -6.326 1.00 90.75 75 GLY A O 1
ATOM 570 N N . LEU A 1 76 ? 14.198 4.022 -5.444 1.00 91.81 76 LEU A N 1
ATOM 571 C CA . LEU A 1 76 ? 14.276 5.227 -6.266 1.00 91.81 76 LEU A CA 1
ATOM 572 C C . LEU A 1 76 ? 15.285 6.218 -5.685 1.00 91.81 76 LEU A C 1
ATOM 574 O O . LEU A 1 76 ? 15.407 6.328 -4.470 1.00 91.81 76 LEU A O 1
ATOM 578 N N . THR A 1 77 ? 15.938 6.984 -6.554 1.00 91.38 77 THR A N 1
ATOM 579 C CA . THR A 1 77 ? 16.767 8.120 -6.132 1.00 91.38 77 THR A CA 1
ATOM 580 C C . THR A 1 77 ? 15.908 9.225 -5.509 1.00 91.38 77 THR A C 1
ATOM 582 O O . THR A 1 77 ? 14.726 9.372 -5.847 1.00 91.38 77 THR A O 1
ATOM 585 N N . ASP A 1 78 ? 16.509 10.063 -4.660 1.00 89.00 78 ASP A N 1
ATOM 586 C CA . ASP A 1 78 ? 15.830 11.213 -4.041 1.00 89.00 78 ASP A CA 1
ATOM 587 C C . ASP A 1 78 ? 15.201 12.149 -5.094 1.00 89.00 78 ASP A C 1
ATOM 589 O O . ASP A 1 78 ? 14.074 12.617 -4.928 1.00 89.00 78 ASP A O 1
ATOM 593 N N . ASP A 1 79 ? 15.870 12.354 -6.235 1.00 90.38 79 ASP A N 1
ATOM 594 C CA . ASP A 1 79 ? 15.339 13.149 -7.349 1.00 90.38 79 ASP A CA 1
ATOM 595 C C . ASP A 1 79 ? 14.099 12.505 -7.986 1.00 90.38 79 ASP A C 1
ATOM 597 O O . ASP A 1 79 ? 13.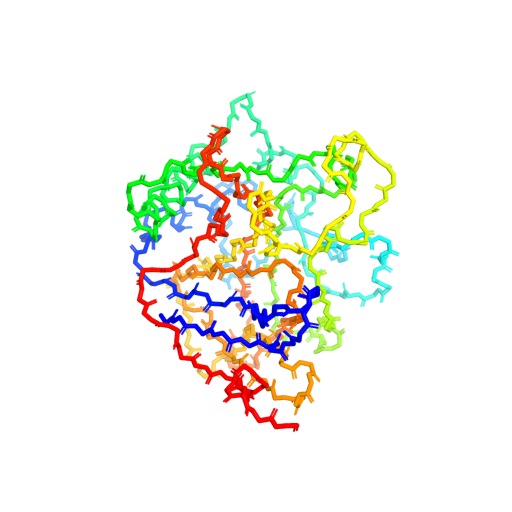135 13.197 -8.330 1.00 90.38 79 ASP A O 1
ATOM 601 N N . ALA A 1 80 ? 14.101 11.181 -8.175 1.00 91.69 80 ALA A N 1
ATOM 602 C CA . ALA A 1 80 ? 12.950 10.464 -8.718 1.00 91.69 80 ALA A CA 1
ATOM 603 C C . ALA A 1 80 ? 11.765 10.479 -7.739 1.00 91.69 80 ALA A C 1
ATOM 605 O O . ALA A 1 80 ? 10.631 10.754 -8.148 1.00 91.69 80 ALA A O 1
ATOM 606 N N . LEU A 1 81 ? 12.030 10.281 -6.444 1.00 91.06 81 LEU A N 1
ATOM 607 C CA . LEU A 1 81 ? 11.034 10.399 -5.378 1.00 91.06 81 LEU A CA 1
ATOM 608 C C . LEU A 1 81 ? 10.467 11.814 -5.280 1.00 91.06 81 LEU A C 1
ATOM 610 O O . LEU A 1 81 ? 9.247 11.971 -5.213 1.00 91.06 81 LEU A O 1
ATOM 614 N N . GLY A 1 82 ? 11.312 12.844 -5.346 1.00 90.62 82 GLY A N 1
ATOM 615 C CA . GLY A 1 82 ? 10.896 14.246 -5.320 1.00 90.62 82 GLY A CA 1
ATOM 616 C C . GLY A 1 82 ? 9.921 14.584 -6.449 1.00 90.62 82 GLY A C 1
ATOM 617 O O . GLY A 1 82 ? 8.888 15.218 -6.213 1.00 90.62 82 GLY A O 1
ATOM 618 N N . ARG A 1 83 ? 10.172 14.080 -7.666 1.00 90.88 83 ARG A N 1
ATOM 619 C CA . ARG A 1 83 ? 9.248 14.243 -8.805 1.00 90.88 83 ARG A CA 1
ATOM 620 C C . ARG A 1 83 ? 7.893 13.575 -8.559 1.00 90.88 83 ARG A C 1
ATOM 622 O O . ARG A 1 83 ? 6.862 14.185 -8.839 1.00 90.88 83 ARG A O 1
ATOM 629 N N . LEU A 1 84 ? 7.876 12.350 -8.028 1.00 91.12 84 LEU A N 1
ATOM 630 C CA . LEU A 1 84 ? 6.642 11.613 -7.710 1.00 91.12 84 LEU A CA 1
ATOM 631 C C . LEU A 1 84 ? 5.846 12.264 -6.567 1.00 91.12 84 LEU A C 1
ATOM 633 O O . LEU A 1 84 ? 4.609 12.308 -6.596 1.00 91.12 84 LEU A O 1
ATOM 637 N N . CYS A 1 85 ? 6.562 12.780 -5.566 1.00 90.81 85 CYS A N 1
ATOM 638 C CA . CYS A 1 85 ? 5.998 13.388 -4.368 1.00 90.81 85 CYS A CA 1
ATOM 639 C C . CYS A 1 85 ? 5.528 14.832 -4.576 1.00 90.81 85 CYS A C 1
ATOM 641 O O . CYS A 1 85 ? 4.760 15.317 -3.742 1.00 90.81 85 CYS A O 1
ATOM 643 N N . SER A 1 86 ? 5.909 15.492 -5.677 1.00 88.69 86 SER A N 1
ATOM 644 C CA . SER A 1 86 ? 5.433 16.837 -6.021 1.00 88.69 86 SER A CA 1
ATOM 645 C C . SER A 1 86 ? 3.911 16.949 -5.876 1.00 88.69 86 SER A C 1
ATOM 647 O O . SER A 1 86 ? 3.171 16.039 -6.262 1.00 88.69 86 SER A O 1
ATOM 649 N N . GLN A 1 87 ? 3.456 18.064 -5.300 1.00 83.50 87 GLN A N 1
ATOM 650 C CA . GLN A 1 87 ? 2.036 18.429 -5.203 1.00 83.50 87 GLN A CA 1
ATOM 651 C C . GLN A 1 87 ? 1.669 19.626 -6.097 1.00 83.50 87 GLN A C 1
ATOM 653 O O . GLN A 1 87 ? 0.491 19.924 -6.282 1.00 83.50 87 GLN A O 1
ATOM 658 N N . SER A 1 88 ? 2.667 20.278 -6.706 1.00 85.25 88 SER A N 1
ATOM 659 C CA . SER A 1 88 ? 2.495 21.521 -7.469 1.00 85.25 88 SER A CA 1
ATOM 660 C C . SER A 1 88 ? 3.358 21.531 -8.742 1.00 85.25 88 SER A C 1
ATOM 662 O O . SER A 1 88 ? 4.421 22.150 -8.751 1.00 85.25 88 SER A O 1
ATOM 664 N N . PRO A 1 89 ? 2.910 20.880 -9.835 1.00 87.50 89 PRO A N 1
ATOM 665 C CA . PRO A 1 89 ? 1.718 20.036 -9.917 1.00 87.50 89 PRO A CA 1
ATOM 666 C C . PRO A 1 89 ? 1.989 18.601 -9.441 1.00 87.50 89 PRO A C 1
ATOM 668 O O . PRO A 1 89 ? 3.095 18.077 -9.597 1.00 87.50 89 PRO A O 1
ATOM 671 N N . THR A 1 90 ? 0.954 17.944 -8.913 1.00 93.50 90 THR A N 1
ATOM 672 C CA . THR A 1 90 ? 0.951 16.487 -8.725 1.00 93.50 90 THR A CA 1
ATOM 673 C C . THR A 1 90 ? 1.057 15.784 -10.082 1.00 93.50 90 THR A C 1
ATOM 675 O O . THR A 1 90 ? 0.302 16.137 -10.993 1.00 93.50 90 THR A O 1
ATOM 678 N N . PRO A 1 91 ? 1.926 14.767 -10.248 1.00 95.75 91 PRO A N 1
ATOM 679 C CA . PRO A 1 91 ? 1.985 13.995 -11.486 1.00 95.75 91 PRO A CA 1
ATOM 680 C C . PRO A 1 91 ? 0.622 13.385 -11.836 1.00 95.75 91 PRO A C 1
ATOM 682 O O . PRO A 1 91 ? -0.005 12.744 -10.993 1.00 95.75 91 PRO A O 1
ATOM 685 N N . GLY A 1 92 ? 0.176 13.551 -13.086 1.00 97.12 92 GLY A N 1
ATOM 686 C CA . GLY A 1 92 ? -1.164 13.145 -13.538 1.00 97.12 92 GLY A CA 1
ATOM 687 C C . GLY A 1 92 ? -1.562 11.707 -13.165 1.00 97.12 92 GLY A C 1
ATOM 688 O O . GLY A 1 92 ? -2.606 11.531 -12.539 1.00 97.12 92 GLY A O 1
ATOM 689 N N . PRO A 1 93 ? -0.732 10.681 -13.450 1.00 97.44 93 PRO A N 1
ATOM 690 C CA . PRO A 1 93 ? -1.029 9.299 -13.055 1.00 97.44 93 PRO A CA 1
ATOM 691 C C . PRO A 1 93 ? -1.154 9.115 -11.535 1.00 97.44 93 PRO A C 1
ATOM 693 O O . PRO A 1 93 ? -1.984 8.346 -11.060 1.00 97.44 93 PRO A O 1
ATOM 696 N N . VAL A 1 94 ? -0.369 9.854 -10.747 1.00 97.00 94 VAL A N 1
ATOM 697 C CA . VAL A 1 94 ? -0.415 9.772 -9.281 1.00 97.00 94 VAL A CA 1
ATOM 698 C C . VAL A 1 94 ? -1.662 10.471 -8.721 1.00 97.00 94 VAL A C 1
ATOM 700 O O . VAL A 1 94 ? -2.235 10.003 -7.736 1.00 97.00 94 VAL A O 1
ATOM 703 N N . LEU A 1 95 ? -2.109 11.567 -9.344 1.00 96.94 95 LEU A N 1
ATOM 704 C CA . LEU A 1 95 ? -3.375 12.230 -9.010 1.00 96.94 95 LEU A CA 1
ATOM 705 C C . LEU A 1 95 ? -4.580 11.330 -9.325 1.00 96.94 95 LEU A C 1
ATOM 707 O O . LEU A 1 95 ? -5.507 11.213 -8.523 1.00 96.94 95 LEU A O 1
ATOM 711 N N . GLU A 1 96 ? -4.551 10.668 -10.481 1.00 98.12 96 GLU A N 1
ATOM 712 C CA . GLU A 1 96 ? -5.583 9.715 -10.880 1.00 98.12 96 GLU A CA 1
ATOM 713 C C . GLU A 1 96 ? -5.653 8.523 -9.919 1.00 98.12 96 GLU A C 1
ATOM 715 O O . GLU A 1 96 ? -6.740 8.176 -9.458 1.00 98.12 96 GLU A O 1
ATOM 720 N N . LEU A 1 97 ? -4.502 7.953 -9.541 1.00 97.94 97 LEU A N 1
ATOM 721 C CA . LEU A 1 97 ? -4.420 6.916 -8.513 1.00 97.94 97 LEU A CA 1
ATOM 722 C C . LEU A 1 97 ? -5.079 7.371 -7.202 1.00 97.94 97 LEU A C 1
ATOM 724 O O . LEU A 1 97 ? -5.935 6.666 -6.678 1.00 97.94 97 LEU A O 1
ATOM 728 N N . GLN A 1 98 ? -4.745 8.563 -6.700 1.00 97.31 98 GLN A N 1
ATOM 729 C CA . GLN A 1 98 ? -5.356 9.103 -5.476 1.00 97.31 98 GLN A CA 1
ATOM 730 C C . GLN A 1 98 ? -6.874 9.253 -5.594 1.00 97.31 98 GLN A C 1
ATOM 732 O O . GLN A 1 98 ? -7.596 8.909 -4.663 1.00 97.31 98 GLN A O 1
ATOM 737 N N . SER A 1 99 ? -7.368 9.699 -6.749 1.00 97.94 99 SER A N 1
ATOM 738 C CA . SER A 1 99 ? -8.807 9.835 -6.991 1.00 97.94 99 SER A CA 1
ATOM 739 C C . SER A 1 99 ? -9.515 8.477 -6.988 1.00 97.94 99 SER A C 1
ATOM 741 O O . SER A 1 99 ? -10.579 8.334 -6.388 1.00 97.94 99 SER A O 1
ATOM 743 N N . ARG A 1 100 ? -8.912 7.446 -7.596 1.00 98.38 100 ARG A N 1
ATOM 744 C CA . ARG A 1 100 ? -9.451 6.075 -7.563 1.00 98.38 100 ARG A CA 1
ATOM 745 C C . ARG A 1 100 ? -9.432 5.489 -6.148 1.00 98.38 100 ARG A C 1
ATOM 747 O O . ARG A 1 100 ? -10.388 4.823 -5.760 1.00 98.38 100 ARG A O 1
ATOM 754 N N . LEU A 1 101 ? -8.387 5.767 -5.367 1.00 98.38 101 LEU A N 1
ATOM 755 C CA . LEU A 1 101 ? -8.291 5.359 -3.963 1.00 98.38 101 LEU A CA 1
ATOM 756 C C . LEU A 1 101 ? -9.356 6.037 -3.094 1.00 98.38 101 LEU A C 1
ATOM 758 O O . LEU A 1 101 ? -10.007 5.354 -2.308 1.00 98.38 101 LEU A O 1
ATOM 762 N N . GLN A 1 102 ? -9.596 7.338 -3.279 1.00 98.06 102 GLN A N 1
ATOM 763 C CA . GLN A 1 102 ? -10.678 8.054 -2.599 1.00 98.06 102 GLN A CA 1
ATOM 764 C C . GLN A 1 102 ? -12.037 7.409 -2.898 1.00 98.06 102 GLN A C 1
ATOM 766 O O . GLN A 1 102 ? -12.752 7.031 -1.973 1.00 98.06 102 GLN A O 1
ATOM 771 N N . LEU A 1 103 ? -12.352 7.172 -4.178 1.00 97.38 103 LEU A N 1
ATOM 772 C CA . LEU A 1 103 ? -13.601 6.515 -4.580 1.00 97.38 103 LEU A CA 1
ATOM 773 C C . LEU A 1 103 ? -13.749 5.109 -3.985 1.00 97.38 103 LEU A C 1
ATOM 775 O O . LEU A 1 103 ? -14.856 4.698 -3.638 1.00 97.38 103 LEU A O 1
ATOM 779 N N . LEU A 1 104 ? -12.648 4.363 -3.869 1.00 97.62 104 LEU A N 1
ATOM 780 C CA . LEU A 1 104 ? -12.638 3.028 -3.276 1.00 97.62 104 LEU A CA 1
ATOM 781 C C . LEU A 1 104 ? -12.921 3.064 -1.764 1.00 97.62 104 LEU A C 1
ATOM 783 O O . LEU A 1 104 ? -13.662 2.219 -1.255 1.00 97.62 104 LEU A O 1
ATOM 787 N N . ILE A 1 105 ? -12.375 4.053 -1.055 1.00 97.75 105 ILE A N 1
ATOM 788 C CA . ILE A 1 105 ? -12.629 4.261 0.374 1.00 97.75 105 ILE A CA 1
ATOM 789 C C . ILE A 1 105 ? -14.054 4.768 0.617 1.00 97.75 105 ILE A C 1
ATOM 791 O O . ILE A 1 105 ? -14.738 4.218 1.482 1.00 97.75 105 ILE A O 1
ATOM 795 N N . ASP A 1 106 ? -14.552 5.719 -0.174 1.00 96.31 106 ASP A N 1
ATOM 796 C CA . ASP A 1 106 ? -15.952 6.170 -0.112 1.00 96.31 106 ASP A CA 1
ATOM 797 C C . ASP A 1 106 ? -16.904 4.995 -0.333 1.00 96.31 106 ASP A C 1
ATOM 799 O O . ASP A 1 106 ? -17.896 4.798 0.371 1.00 96.31 106 ASP A O 1
ATOM 803 N N . ALA A 1 107 ? -16.554 4.145 -1.297 1.00 96.44 107 ALA A N 1
ATOM 804 C CA . ALA A 1 107 ? -17.272 2.926 -1.574 1.00 96.44 107 ALA A CA 1
ATOM 805 C C . ALA A 1 107 ? -17.327 1.995 -0.351 1.00 96.44 107 ALA A C 1
ATOM 807 O O . ALA A 1 107 ? -18.398 1.454 -0.064 1.00 96.44 107 ALA A O 1
ATOM 808 N N . ALA A 1 108 ? -16.218 1.796 0.359 1.00 96.81 108 ALA A N 1
ATOM 809 C CA . ALA A 1 108 ? -16.157 0.964 1.562 1.00 96.81 108 ALA A CA 1
ATOM 810 C C . ALA A 1 108 ? -16.900 1.562 2.774 1.00 96.81 108 ALA A C 1
ATOM 812 O O . ALA A 1 108 ? -17.243 0.817 3.694 1.00 96.81 108 ALA A O 1
ATOM 813 N N . ASN A 1 109 ? -17.190 2.866 2.759 1.00 95.81 109 ASN A N 1
ATOM 814 C CA . ASN A 1 109 ? -17.779 3.615 3.872 1.00 95.81 109 ASN A CA 1
ATOM 815 C C . ASN A 1 109 ? -19.071 4.347 3.449 1.00 95.81 109 ASN A C 1
ATOM 817 O O . ASN A 1 109 ? -19.142 5.574 3.497 1.00 95.81 109 ASN A O 1
ATOM 821 N N . PRO A 1 110 ? -20.128 3.626 3.024 1.00 93.81 110 PRO A N 1
ATOM 822 C CA . PRO A 1 110 ? -21.338 4.260 2.510 1.00 93.81 110 PRO A CA 1
ATOM 823 C C . PRO A 1 110 ? -22.003 5.152 3.565 1.00 93.81 110 PRO A C 1
ATOM 825 O O . PRO A 1 110 ? -22.261 4.725 4.689 1.00 93.81 110 PRO A O 1
ATOM 828 N N . GLY A 1 111 ? -22.314 6.391 3.178 1.00 90.12 111 GLY A N 1
ATOM 829 C CA . GLY A 1 111 ? -22.933 7.379 4.066 1.00 90.12 111 GLY A CA 1
ATOM 830 C C . GLY A 1 111 ? -21.963 8.051 5.040 1.00 90.12 111 GLY A C 1
ATOM 831 O O . GLY A 1 111 ? -22.410 8.843 5.868 1.00 90.12 111 GLY A O 1
ATOM 832 N N . VAL A 1 112 ? -20.658 7.776 4.937 1.00 90.50 112 VAL A N 1
ATOM 833 C CA . VAL A 1 112 ? -19.624 8.415 5.749 1.00 90.50 112 VAL A CA 1
ATOM 834 C C . VAL A 1 112 ? -18.549 9.015 4.847 1.00 90.50 112 VAL A C 1
ATOM 836 O O . VAL A 1 112 ? -17.899 8.308 4.086 1.00 90.50 112 VAL A O 1
ATOM 839 N N . ALA A 1 113 ? -18.366 10.331 4.933 1.00 91.06 113 ALA A N 1
ATOM 840 C CA . ALA A 1 113 ? -17.349 11.037 4.164 1.00 91.06 113 ALA A CA 1
ATOM 841 C C . ALA A 1 113 ? -15.979 10.882 4.840 1.00 91.06 113 ALA A C 1
ATOM 843 O O . ALA A 1 113 ? -15.686 11.572 5.816 1.00 91.06 113 ALA A O 1
ATOM 844 N N . CYS A 1 114 ? -15.160 9.965 4.331 1.00 95.38 114 CYS A N 1
ATOM 845 C CA . CYS A 1 114 ? -13.763 9.825 4.733 1.00 95.38 114 CYS A CA 1
ATOM 846 C C . CYS A 1 114 ? -12.869 10.609 3.766 1.00 95.38 114 CYS A C 1
ATOM 848 O O . CYS A 1 114 ? -13.138 10.640 2.570 1.00 95.38 114 CYS A O 1
ATOM 850 N N . THR A 1 115 ? -11.769 11.177 4.251 1.00 95.94 115 THR A N 1
ATOM 851 C CA . THR A 1 115 ? -10.792 11.870 3.395 1.00 95.94 115 THR A CA 1
ATOM 852 C C . THR A 1 115 ? -9.506 11.064 3.325 1.00 95.94 115 THR A C 1
ATOM 854 O O . THR A 1 115 ? -8.895 10.788 4.355 1.00 95.94 115 THR A O 1
ATOM 857 N N . VAL A 1 116 ? -9.073 10.701 2.119 1.00 96.94 116 VAL A N 1
ATOM 858 C CA . VAL A 1 116 ? -7.794 10.028 1.878 1.00 96.94 116 VAL A CA 1
ATOM 859 C C . VAL A 1 116 ? -6.747 11.072 1.519 1.00 96.94 116 VAL A C 1
ATOM 861 O O . VAL A 1 116 ? -6.890 11.802 0.539 1.00 96.94 116 VAL A O 1
ATOM 864 N N . CYS A 1 117 ? -5.663 11.127 2.282 1.00 94.56 117 CYS A N 1
ATOM 865 C CA . CYS A 1 117 ? -4.515 11.968 1.971 1.00 94.56 117 CYS A CA 1
ATOM 866 C C . CYS A 1 117 ? -3.223 11.150 1.990 1.00 94.56 117 CYS A C 1
ATOM 868 O O . CYS A 1 117 ? -3.144 10.079 2.591 1.00 94.56 117 CYS A O 1
ATOM 870 N N . ARG A 1 118 ? -2.190 11.658 1.314 1.00 94.31 118 ARG A N 1
ATOM 871 C CA . ARG A 1 118 ? -0.826 11.170 1.532 1.00 94.31 118 ARG A CA 1
ATOM 872 C C . ARG A 1 118 ? -0.429 11.470 2.970 1.00 94.31 118 ARG A C 1
ATOM 874 O O . ARG A 1 118 ? -0.767 12.536 3.483 1.00 94.31 118 ARG A O 1
ATOM 881 N N . MET A 1 119 ? 0.321 10.567 3.584 1.00 91.94 119 MET A N 1
ATOM 882 C CA . MET A 1 119 ? 0.825 10.798 4.925 1.00 91.94 119 MET A CA 1
ATOM 883 C C . MET A 1 119 ? 1.667 12.082 4.955 1.00 91.94 119 MET A C 1
ATOM 885 O O . MET A 1 119 ? 2.559 12.248 4.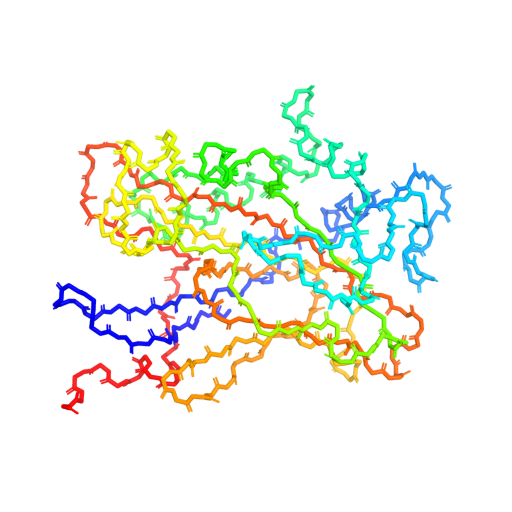118 1.00 91.94 119 MET A O 1
ATOM 889 N N . PRO A 1 120 ? 1.367 13.024 5.861 1.00 89.38 120 PRO A N 1
ATOM 890 C CA . PRO A 1 120 ? 2.059 14.299 5.870 1.00 89.38 120 PRO A CA 1
ATOM 891 C C . PRO A 1 120 ? 3.448 14.166 6.509 1.00 89.38 120 PRO A C 1
ATOM 893 O O . PRO A 1 120 ? 3.614 13.377 7.444 1.00 89.38 120 PRO A O 1
ATOM 896 N N . PRO A 1 121 ? 4.413 15.024 6.128 1.00 87.56 121 PRO A N 1
ATOM 897 C CA . PRO A 1 121 ? 5.688 15.131 6.841 1.00 87.56 121 PRO A CA 1
ATOM 898 C C . PRO A 1 121 ? 5.512 15.461 8.327 1.00 87.56 121 PRO A C 1
ATOM 900 O O . PRO A 1 121 ? 6.331 15.097 9.160 1.00 87.56 121 PRO A O 1
ATOM 903 N N . ALA A 1 122 ? 4.386 16.078 8.697 1.00 89.00 122 ALA A N 1
ATOM 904 C CA . ALA A 1 122 ? 4.018 16.298 10.091 1.00 89.00 122 ALA A CA 1
ATOM 905 C C . ALA A 1 122 ? 3.916 15.006 10.928 1.00 89.00 122 ALA A C 1
ATOM 907 O O . ALA A 1 122 ? 3.937 15.125 12.147 1.00 89.00 122 ALA A O 1
ATOM 908 N N . ALA A 1 123 ? 3.777 13.820 10.314 1.00 87.44 123 ALA A N 1
ATOM 909 C CA . ALA A 1 123 ? 3.683 12.531 11.006 1.00 87.44 123 ALA A CA 1
ATOM 910 C C . ALA A 1 123 ? 5.041 11.816 11.155 1.00 87.44 123 ALA A C 1
ATOM 912 O O . ALA A 1 123 ? 5.398 11.441 12.269 1.00 87.44 123 ALA A O 1
ATOM 913 N N . LEU A 1 124 ? 5.800 11.632 10.063 1.00 80.12 124 LEU A N 1
ATOM 914 C CA . LEU A 1 124 ? 7.084 10.899 10.072 1.00 80.12 124 LEU A CA 1
ATOM 915 C C . LEU A 1 124 ? 8.334 11.782 9.900 1.00 80.12 124 LEU A C 1
ATOM 917 O O . LEU A 1 124 ? 9.449 11.270 9.917 1.00 80.12 124 LEU A O 1
ATOM 921 N N . GLY A 1 125 ? 8.175 13.094 9.744 1.00 82.69 125 GLY A N 1
ATOM 922 C CA . GLY A 1 125 ? 9.253 14.006 9.359 1.00 82.69 125 GLY A CA 1
ATOM 923 C C . GLY A 1 125 ? 9.468 14.074 7.844 1.00 82.69 125 GLY A C 1
ATOM 924 O O . GLY A 1 125 ? 8.873 13.322 7.074 1.00 82.69 125 GLY A O 1
ATOM 925 N N . ASP A 1 126 ? 10.331 14.997 7.416 1.00 80.12 126 ASP A N 1
ATOM 926 C CA . ASP A 1 126 ? 10.617 15.250 5.995 1.00 80.12 126 ASP A CA 1
ATOM 927 C C . ASP A 1 126 ? 11.492 14.163 5.345 1.00 80.12 126 ASP A C 1
ATOM 929 O O . ASP A 1 126 ? 11.566 14.072 4.122 1.00 80.12 126 ASP A O 1
ATOM 933 N N . GLU A 1 127 ? 12.154 13.328 6.152 1.00 76.31 127 GLU A N 1
ATOM 934 C CA . GLU A 1 127 ? 13.075 12.291 5.672 1.00 76.31 127 GLU A CA 1
ATOM 935 C C . GLU A 1 127 ? 12.366 11.025 5.173 1.00 76.31 127 GLU A C 1
ATOM 937 O O . GLU A 1 127 ? 12.978 10.228 4.462 1.00 76.31 127 GLU A O 1
ATOM 942 N N . VAL A 1 128 ? 11.089 10.829 5.528 1.00 81.56 128 VAL A N 1
ATOM 943 C CA . VAL A 1 128 ? 10.302 9.677 5.074 1.00 81.56 128 VAL A CA 1
ATOM 944 C C . VAL A 1 128 ? 9.283 10.139 4.034 1.00 81.56 128 VAL A C 1
ATOM 946 O O . VAL A 1 128 ? 8.256 10.726 4.394 1.00 81.56 128 VAL A O 1
ATOM 949 N N . PRO A 1 129 ? 9.525 9.883 2.738 1.00 87.19 129 PRO A N 1
ATOM 950 C CA . PRO A 1 129 ? 8.607 10.304 1.696 1.00 87.19 129 PRO A CA 1
ATOM 951 C C . PRO A 1 129 ? 7.268 9.552 1.803 1.00 87.19 129 PRO A C 1
ATOM 953 O O . PRO A 1 129 ? 7.221 8.387 2.206 1.00 87.19 129 PRO A O 1
ATOM 956 N N . PRO A 1 130 ? 6.150 10.174 1.384 1.00 90.12 130 PRO A N 1
ATOM 957 C CA . PRO A 1 130 ? 4.840 9.521 1.362 1.00 90.12 130 PRO A CA 1
ATOM 958 C C . PRO A 1 130 ? 4.693 8.486 0.237 1.00 90.12 130 PRO A C 1
ATOM 960 O O . PRO A 1 130 ? 3.630 7.881 0.091 1.00 90.12 130 PRO A O 1
ATOM 963 N N . LEU A 1 131 ? 5.722 8.322 -0.595 1.00 92.44 131 LEU A N 1
ATOM 964 C CA . LEU A 1 131 ? 5.805 7.313 -1.637 1.00 92.44 131 LEU A CA 1
ATOM 965 C C . LEU A 1 131 ? 7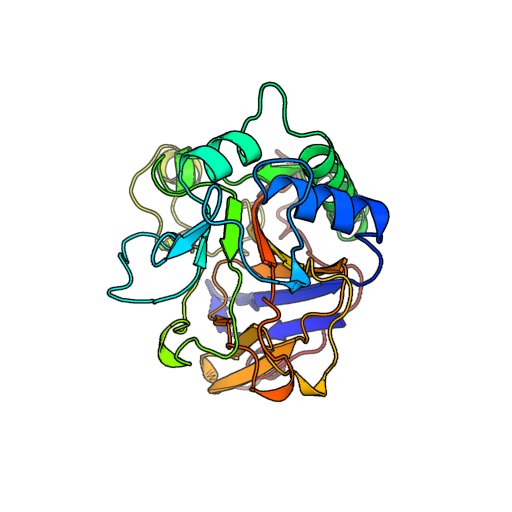.140 6.584 -1.540 1.00 92.44 131 LEU A C 1
ATOM 967 O O . LEU A 1 131 ? 8.168 7.214 -1.310 1.00 92.44 131 LEU A O 1
ATOM 971 N N . ALA A 1 132 ? 7.116 5.287 -1.811 1.00 91.00 132 ALA A N 1
ATOM 972 C CA . ALA A 1 132 ? 8.304 4.466 -1.986 1.00 91.00 132 ALA A CA 1
ATOM 973 C C . ALA A 1 132 ? 8.109 3.542 -3.191 1.00 91.00 132 ALA A C 1
ATOM 975 O O . ALA A 1 132 ? 6.985 3.293 -3.632 1.00 91.00 132 ALA A O 1
ATOM 976 N N . ALA A 1 133 ? 9.198 3.027 -3.747 1.00 92.50 133 ALA A N 1
ATOM 977 C CA . ALA A 1 133 ? 9.130 1.984 -4.758 1.00 92.50 133 ALA A CA 1
ATOM 978 C C . ALA A 1 133 ? 10.321 1.043 -4.612 1.00 92.50 133 ALA A C 1
ATOM 980 O O . ALA A 1 133 ? 11.418 1.465 -4.249 1.00 92.50 133 ALA A O 1
ATOM 981 N N . ASN A 1 134 ? 10.099 -0.227 -4.925 1.00 92.12 134 ASN A N 1
ATOM 982 C CA . ASN A 1 134 ? 11.143 -1.239 -4.999 1.00 92.12 134 ASN A CA 1
ATOM 983 C C . ASN A 1 134 ? 11.010 -2.035 -6.297 1.00 92.12 134 ASN A C 1
ATOM 985 O O . ASN A 1 134 ? 9.935 -2.116 -6.898 1.00 92.12 134 ASN A O 1
ATOM 989 N N . ALA A 1 135 ? 12.121 -2.619 -6.734 1.00 93.50 135 ALA A N 1
ATOM 990 C CA . ALA A 1 135 ? 12.171 -3.419 -7.951 1.00 93.50 135 ALA A CA 1
ATOM 991 C C . ALA A 1 135 ? 12.997 -4.698 -7.749 1.00 93.50 135 ALA A C 1
ATOM 993 O O . ALA A 1 135 ? 14.066 -4.827 -8.349 1.00 93.50 135 ALA A O 1
ATOM 994 N N . PRO A 1 136 ? 12.537 -5.645 -6.908 1.00 91.94 136 PRO A N 1
ATOM 995 C CA . PRO A 1 136 ? 13.352 -6.800 -6.581 1.00 91.94 136 PRO A CA 1
ATOM 996 C C . PRO A 1 136 ? 13.610 -7.693 -7.788 1.00 91.94 136 PRO A C 1
ATOM 998 O O . PRO A 1 136 ? 12.696 -7.935 -8.582 1.00 91.94 136 PRO A O 1
ATOM 1001 N N . THR A 1 137 ? 14.827 -8.219 -7.906 1.00 92.12 137 THR A N 1
ATOM 1002 C CA . THR A 1 137 ? 15.229 -9.130 -8.994 1.00 92.12 137 THR A CA 1
ATOM 1003 C C . THR A 1 137 ? 15.721 -10.466 -8.447 1.00 92.12 137 THR A C 1
ATOM 1005 O O . THR A 1 137 ? 16.007 -10.599 -7.260 1.00 92.12 137 THR A O 1
ATOM 1008 N N . ALA A 1 138 ? 15.831 -11.485 -9.307 1.00 90.75 138 ALA A N 1
ATOM 1009 C CA . ALA A 1 138 ? 16.219 -12.830 -8.874 1.00 90.75 138 ALA A CA 1
ATOM 1010 C C . ALA A 1 138 ? 17.682 -12.921 -8.402 1.00 90.75 138 ALA A C 1
ATOM 1012 O O . ALA A 1 138 ? 18.071 -13.908 -7.781 1.00 90.75 138 ALA A O 1
ATOM 1013 N N . ALA A 1 139 ? 18.487 -11.899 -8.709 1.00 85.44 139 ALA A N 1
ATOM 1014 C CA . ALA A 1 139 ? 19.876 -11.783 -8.281 1.00 85.44 139 ALA A CA 1
ATOM 1015 C C . ALA A 1 139 ? 20.023 -11.266 -6.839 1.00 85.44 139 ALA A C 1
ATOM 1017 O O . ALA A 1 139 ? 21.124 -11.304 -6.293 1.00 85.44 139 ALA A O 1
ATOM 1018 N N . GLU A 1 140 ? 18.950 -10.754 -6.233 1.00 81.31 140 GLU A N 1
ATOM 1019 C CA . GLU A 1 140 ? 18.987 -10.226 -4.872 1.00 81.31 140 GLU A CA 1
ATOM 1020 C C . GLU A 1 140 ? 18.867 -11.337 -3.828 1.00 81.31 140 GLU A C 1
ATOM 1022 O O . GLU A 1 140 ? 18.124 -12.309 -3.989 1.00 81.31 140 GLU A O 1
ATOM 1027 N N . ASP A 1 141 ? 19.596 -11.170 -2.725 1.00 69.00 141 ASP A N 1
ATOM 1028 C CA . ASP A 1 141 ? 19.478 -12.060 -1.577 1.00 69.00 141 ASP A CA 1
ATOM 1029 C C . ASP A 1 141 ? 18.082 -11.921 -0.950 1.00 69.00 141 ASP A C 1
ATOM 1031 O O . ASP A 1 141 ? 17.551 -10.823 -0.779 1.00 69.00 141 ASP A O 1
ATOM 1035 N N . ARG A 1 142 ? 17.492 -13.047 -0.541 1.00 64.44 142 ARG A N 1
ATOM 1036 C CA . ARG A 1 142 ? 16.239 -13.076 0.224 1.00 64.44 142 ARG A CA 1
ATOM 1037 C C . ARG A 1 142 ? 16.343 -12.298 1.536 1.00 64.44 142 ARG A C 1
ATOM 1039 O O . ARG A 1 142 ? 15.315 -11.844 2.030 1.00 64.44 142 ARG A O 1
ATOM 1046 N N . ALA A 1 143 ? 17.550 -12.142 2.081 1.00 60.72 143 ALA A N 1
ATOM 1047 C CA . ALA A 1 143 ? 17.818 -11.321 3.259 1.00 60.72 143 ALA A CA 1
ATOM 1048 C C . ALA A 1 143 ? 17.632 -9.809 3.018 1.00 60.72 143 ALA A C 1
ATOM 1050 O O . ALA A 1 143 ? 17.525 -9.059 3.984 1.00 60.72 143 ALA A O 1
ATOM 1051 N N . ALA A 1 144 ? 17.535 -9.351 1.761 1.00 65.44 144 ALA A N 1
ATOM 1052 C CA . ALA A 1 144 ? 17.332 -7.936 1.437 1.00 65.44 144 ALA A CA 1
ATOM 1053 C C . ALA A 1 144 ? 15.936 -7.404 1.824 1.00 65.44 144 ALA A C 1
ATOM 1055 O O . ALA A 1 144 ? 15.697 -6.204 1.744 1.00 65.44 144 ALA A O 1
ATOM 1056 N N . PHE A 1 145 ? 15.009 -8.272 2.245 1.00 73.50 145 PHE A N 1
ATOM 1057 C CA . PHE A 1 145 ? 13.623 -7.907 2.543 1.00 73.50 145 PHE A CA 1
ATOM 1058 C C . PHE A 1 145 ? 13.159 -8.512 3.873 1.00 73.50 145 PHE A C 1
ATOM 1060 O O . PHE A 1 145 ? 12.422 -9.503 3.914 1.00 73.50 145 PHE A O 1
ATOM 1067 N N . ASN A 1 146 ? 13.607 -7.916 4.976 1.00 82.50 146 ASN A N 1
ATOM 1068 C CA . ASN A 1 146 ? 13.216 -8.338 6.320 1.00 82.50 146 ASN A CA 1
ATOM 1069 C C . ASN A 1 146 ? 11.775 -7.936 6.667 1.00 82.50 146 ASN A C 1
ATOM 1071 O O . ASN A 1 146 ? 11.161 -7.080 6.026 1.00 82.50 146 ASN A O 1
ATOM 1075 N N . TRP A 1 147 ? 11.229 -8.595 7.688 1.00 90.81 147 TRP A N 1
ATOM 1076 C CA . TRP A 1 147 ? 9.936 -8.246 8.268 1.00 90.81 147 TRP A CA 1
ATOM 1077 C C . TRP A 1 147 ? 9.989 -6.856 8.898 1.00 90.81 147 TRP A C 1
ATOM 1079 O O . TRP A 1 147 ? 10.886 -6.583 9.692 1.00 90.81 147 TRP A O 1
ATOM 1089 N N . HIS A 1 148 ? 9.028 -6.007 8.557 1.00 91.31 148 HIS A N 1
ATOM 1090 C CA . HIS A 1 148 ? 8.905 -4.649 9.080 1.00 91.31 148 HIS A CA 1
ATOM 1091 C C . HIS A 1 148 ? 7.439 -4.199 9.086 1.00 91.31 148 HIS A C 1
ATOM 1093 O O . HIS A 1 148 ? 6.557 -4.903 8.589 1.00 91.31 148 HIS A O 1
ATOM 1099 N N . ILE A 1 149 ? 7.200 -3.026 9.667 1.00 93.06 149 ILE A N 1
ATOM 1100 C CA . ILE A 1 149 ? 5.959 -2.256 9.548 1.00 93.06 149 ILE A CA 1
ATOM 1101 C C . ILE A 1 149 ? 6.290 -0.922 8.870 1.00 93.06 149 ILE A C 1
ATOM 1103 O O . ILE A 1 149 ? 7.420 -0.445 8.994 1.00 93.06 149 ILE A O 1
ATOM 1107 N N . ASP A 1 150 ? 5.322 -0.303 8.198 1.00 92.12 150 ASP A N 1
ATOM 1108 C CA . ASP A 1 150 ? 5.540 0.985 7.523 1.00 92.12 150 ASP A CA 1
ATOM 1109 C C . ASP A 1 150 ? 5.512 2.145 8.523 1.00 92.12 150 ASP A C 1
ATOM 1111 O O . ASP A 1 150 ? 6.343 3.056 8.469 1.00 92.12 150 ASP A O 1
ATOM 1115 N N . ALA A 1 151 ? 4.532 2.116 9.432 1.00 93.06 151 ALA A N 1
ATOM 1116 C CA . ALA A 1 151 ? 4.373 3.064 10.527 1.00 93.06 151 ALA A CA 1
ATOM 1117 C C . ALA A 1 151 ? 3.329 2.570 11.539 1.00 93.06 151 ALA A C 1
ATOM 1119 O O . ALA A 1 151 ? 2.377 1.879 11.188 1.00 93.06 151 ALA A O 1
ATOM 1120 N N . ASP A 1 152 ? 3.458 3.018 12.786 1.00 94.00 152 ASP A N 1
ATOM 1121 C CA . ASP A 1 152 ? 2.449 2.838 13.831 1.00 94.00 152 ASP A CA 1
ATOM 1122 C C . ASP A 1 152 ? 2.202 4.191 14.525 1.00 94.00 152 ASP A C 1
ATOM 1124 O O . ASP A 1 152 ? 3.150 4.768 15.074 1.00 94.00 152 ASP A O 1
ATOM 1128 N N . PRO A 1 153 ? 0.958 4.716 14.541 1.00 94.56 153 PRO A N 1
ATOM 1129 C CA . PRO A 1 153 ? 0.614 5.949 15.249 1.00 94.56 153 PRO A CA 1
ATOM 1130 C C . PRO A 1 153 ? 0.953 5.930 16.751 1.00 94.56 153 PRO A C 1
ATOM 1132 O O . PRO A 1 153 ? 1.158 6.992 17.347 1.00 94.56 153 PRO A O 1
ATOM 1135 N N . MET A 1 154 ? 1.073 4.749 17.370 1.00 94.06 154 MET A N 1
ATOM 1136 C CA . MET A 1 154 ? 1.556 4.587 18.746 1.00 94.06 154 MET A CA 1
ATOM 1137 C C . MET A 1 154 ? 3.060 4.823 18.900 1.00 94.06 154 MET A C 1
ATOM 1139 O O . MET A 1 154 ? 3.508 5.179 19.991 1.00 94.06 154 MET A O 1
ATOM 1143 N N . LEU A 1 155 ? 3.842 4.630 17.838 1.00 92.25 155 LEU A N 1
ATOM 1144 C CA . LEU A 1 155 ? 5.307 4.685 17.858 1.00 92.25 155 LEU A CA 1
ATOM 1145 C C . LEU A 1 155 ? 5.870 5.970 17.237 1.00 92.25 155 LEU A C 1
ATOM 1147 O O . LEU A 1 155 ? 7.087 6.136 17.167 1.00 92.25 155 LEU A O 1
ATOM 1151 N N . LEU A 1 156 ? 5.006 6.903 16.825 1.00 91.19 156 LEU A N 1
ATOM 1152 C CA . LEU A 1 156 ? 5.438 8.150 16.197 1.00 91.19 156 LEU A CA 1
ATOM 1153 C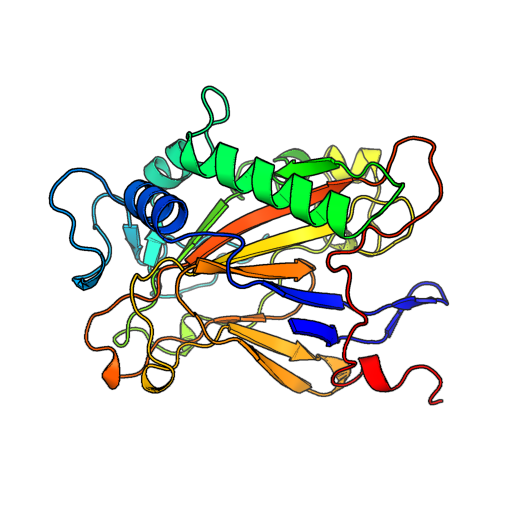 C . LEU A 1 156 ? 6.325 9.006 17.121 1.00 91.19 156 LEU A C 1
ATOM 1155 O O . LEU A 1 156 ? 6.048 9.135 18.331 1.00 91.19 156 LEU A O 1
ATOM 1159 N N . PRO A 1 157 ? 7.367 9.652 16.562 1.00 88.12 157 PRO A N 1
ATOM 1160 C CA . PRO A 1 157 ? 8.165 10.626 17.291 1.00 88.12 157 PRO A CA 1
ATOM 1161 C C . PRO A 1 157 ? 7.336 11.885 17.609 1.00 88.12 157 PRO A C 1
ATOM 1163 O O . PRO A 1 157 ? 6.325 12.144 16.947 1.00 88.12 157 PRO A O 1
ATOM 1166 N N . PRO A 1 158 ? 7.750 12.691 18.607 1.00 90.94 158 PRO A N 1
ATOM 1167 C CA . PRO A 1 158 ? 7.155 14.002 18.846 1.00 90.94 158 PRO A CA 1
ATOM 1168 C C . PRO A 1 158 ? 7.165 14.859 17.574 1.00 90.94 158 PRO A C 1
ATOM 1170 O O . PRO A 1 158 ? 8.209 15.052 16.954 1.00 90.94 158 PRO A O 1
ATOM 1173 N N . SER A 1 159 ? 5.994 15.343 17.181 1.00 92.19 159 SER A N 1
ATOM 1174 C CA . SER A 1 159 ? 5.747 16.059 15.932 1.00 92.19 159 SER A CA 1
ATOM 1175 C C . SER A 1 159 ? 4.420 16.830 16.006 1.00 92.19 159 SER A C 1
ATOM 1177 O O . SER A 1 159 ? 3.584 16.517 16.863 1.00 92.19 159 SER A O 1
ATOM 1179 N N . PRO A 1 160 ? 4.150 17.776 15.082 1.00 94.31 160 PRO A N 1
ATOM 1180 C CA . PRO A 1 160 ? 2.849 18.444 15.019 1.00 94.31 160 PRO A CA 1
ATOM 1181 C C . PRO A 1 160 ? 1.666 17.467 14.920 1.00 94.31 160 PRO A C 1
ATOM 1183 O O . PRO A 1 160 ? 0.578 17.760 15.416 1.00 94.31 160 PRO A O 1
ATOM 1186 N N . TRP A 1 161 ? 1.870 16.285 14.322 1.00 94.50 161 TRP A N 1
ATOM 1187 C CA . TRP A 1 161 ? 0.861 15.229 14.305 1.00 94.50 161 TRP A CA 1
ATOM 1188 C C . TRP A 1 161 ? 0.561 14.691 15.702 1.00 94.50 161 TRP A C 1
ATOM 1190 O O . TRP A 1 161 ? -0.605 14.631 16.095 1.00 94.50 161 TRP A O 1
ATOM 1200 N N . THR A 1 162 ? 1.589 14.312 16.468 1.00 94.62 162 THR A N 1
ATOM 1201 C CA . THR A 1 162 ? 1.393 13.791 17.829 1.00 94.62 162 THR A CA 1
ATOM 1202 C C . THR A 1 162 ? 0.911 14.865 18.797 1.00 94.62 162 THR A C 1
ATOM 1204 O O . THR A 1 162 ? 0.213 14.533 19.748 1.00 94.62 162 THR A O 1
ATOM 1207 N N . ASP A 1 163 ? 1.220 16.139 18.552 1.00 95.19 163 ASP A N 1
ATOM 1208 C CA . ASP A 1 163 ? 0.692 17.246 19.356 1.00 95.19 163 ASP A CA 1
ATOM 1209 C C . ASP A 1 163 ? -0.825 17.392 19.174 1.00 95.19 163 ASP A C 1
ATOM 1211 O O . ASP A 1 163 ? -1.551 17.638 20.137 1.00 95.19 163 ASP A O 1
ATOM 1215 N N . TYR A 1 164 ? -1.318 17.196 17.946 1.00 94.69 164 TYR A N 1
ATOM 1216 C CA . TYR A 1 164 ? -2.739 17.322 17.629 1.00 94.69 164 TYR A CA 1
ATOM 1217 C C . TYR A 1 164 ? -3.537 16.047 17.941 1.00 94.69 164 TYR A C 1
ATOM 1219 O O . TYR A 1 164 ? -4.569 16.097 18.610 1.00 94.69 164 TYR A O 1
ATOM 1227 N N . TYR A 1 165 ? -3.074 14.886 17.472 1.00 94.06 165 TYR A N 1
ATOM 1228 C CA . TYR A 1 165 ? -3.8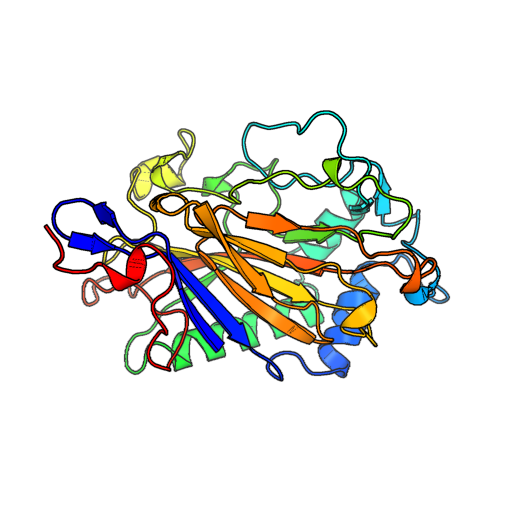12 13.627 17.602 1.00 94.06 165 TYR A CA 1
ATOM 1229 C C . TYR A 1 165 ? -3.427 12.797 18.828 1.00 94.06 165 TYR A C 1
ATOM 1231 O O . TYR A 1 165 ? -4.162 11.868 19.163 1.00 94.06 165 TYR A O 1
ATOM 1239 N N . SER A 1 166 ? -2.333 13.130 19.525 1.00 95.31 166 SER A N 1
ATOM 1240 C CA . SER A 1 166 ? -1.658 12.214 20.459 1.00 95.31 166 SER A CA 1
ATOM 1241 C C . SER A 1 166 ? -1.172 10.934 19.761 1.00 95.31 166 SER A C 1
ATOM 1243 O O . SER A 1 166 ? -1.262 10.791 18.542 1.00 95.31 166 SER A O 1
ATOM 1245 N N . ARG A 1 167 ? -0.616 10.004 20.538 1.00 95.31 167 ARG A N 1
ATOM 1246 C CA . ARG A 1 167 ? -0.371 8.622 20.106 1.00 95.31 167 ARG A CA 1
ATOM 1247 C C . ARG A 1 167 ? -1.620 7.793 20.376 1.00 95.31 167 ARG A C 1
ATOM 1249 O O . ARG A 1 167 ? -2.237 7.958 21.429 1.00 95.31 167 ARG A O 1
ATOM 1256 N N . TYR A 1 168 ? -1.998 6.937 19.437 1.00 95.75 168 TYR A N 1
ATOM 1257 C CA . TYR A 1 168 ? -3.224 6.142 19.509 1.00 95.75 168 TYR A CA 1
ATOM 1258 C C . TYR A 1 168 ? -3.081 4.847 18.697 1.00 95.75 168 TYR A C 1
ATOM 1260 O O . TYR A 1 168 ? -2.288 4.819 17.760 1.00 95.75 168 TYR A O 1
ATOM 1268 N N . PRO A 1 169 ? -3.831 3.777 19.013 1.00 95.81 169 PRO A N 1
ATOM 1269 C CA . PRO A 1 169 ? -3.868 2.581 18.171 1.00 95.81 169 PRO A CA 1
ATOM 1270 C C . PRO A 1 169 ? -4.406 2.906 16.774 1.00 95.81 169 PRO A C 1
ATOM 1272 O O . PRO A 1 169 ? -5.435 3.564 16.665 1.00 95.81 169 PRO A O 1
ATOM 1275 N N . ASN A 1 170 ? -3.778 2.410 15.706 1.00 96.12 170 ASN A N 1
ATOM 1276 C CA . ASN A 1 170 ? -4.087 2.799 14.321 1.00 96.12 170 ASN A CA 1
ATOM 1277 C C . ASN A 1 170 ? -5.595 2.783 13.956 1.00 96.12 170 ASN A C 1
ATOM 1279 O O . ASN A 1 170 ? -6.117 3.682 13.298 1.00 96.12 170 ASN A O 1
ATOM 1283 N N . ARG A 1 171 ? -6.330 1.774 14.429 1.00 95.88 171 ARG A N 1
ATOM 1284 C CA . ARG A 1 171 ? -7.761 1.566 14.140 1.00 95.88 171 ARG A CA 1
ATOM 1285 C C . ARG A 1 171 ? -8.704 2.147 15.202 1.00 95.88 171 ARG A C 1
ATOM 1287 O O . ARG A 1 171 ? -9.877 1.757 15.256 1.00 95.88 171 ARG A O 1
ATOM 1294 N N . ASP A 1 172 ? -8.236 3.037 16.070 1.00 95.00 172 ASP A N 1
ATOM 1295 C CA . ASP A 1 172 ? -9.053 3.647 17.125 1.00 95.00 172 ASP A CA 1
ATOM 1296 C C . ASP A 1 172 ? -10.205 4.497 16.526 1.00 95.00 172 ASP A C 1
ATOM 1298 O O . ASP A 1 172 ? -9.967 5.295 15.615 1.00 95.00 172 ASP A O 1
ATOM 1302 N N . PRO A 1 173 ? -11.476 4.332 16.954 1.00 93.75 173 PRO A N 1
ATOM 1303 C CA . PRO A 1 173 ? -12.607 5.030 16.342 1.00 93.75 173 PRO A CA 1
ATOM 1304 C C . PRO A 1 173 ? -12.493 6.549 16.421 1.00 93.75 173 PRO A C 1
ATOM 1306 O O . PRO A 1 173 ? -12.204 7.116 17.472 1.00 93.75 173 PRO A O 1
ATOM 1309 N N . GLY A 1 174 ? -12.793 7.222 15.313 1.00 93.19 174 GLY A N 1
ATOM 1310 C CA . GLY A 1 174 ? -12.704 8.677 15.213 1.00 93.19 174 GLY A CA 1
ATOM 1311 C C . GLY A 1 174 ? -11.272 9.207 15.105 1.00 93.19 174 GLY A C 1
ATOM 1312 O O . GLY A 1 174 ? -11.092 10.421 15.017 1.00 93.19 174 GLY A O 1
ATOM 1313 N N . ARG A 1 175 ? -10.254 8.336 15.069 1.00 94.81 175 ARG A N 1
ATOM 1314 C CA . ARG A 1 175 ? -8.872 8.717 14.766 1.00 94.81 175 ARG A CA 1
ATOM 1315 C C . ARG A 1 175 ? -8.537 8.469 13.289 1.00 94.81 175 ARG A C 1
ATOM 1317 O O . ARG A 1 175 ? -9.134 7.587 12.669 1.00 94.81 175 ARG A O 1
ATOM 1324 N N . PRO A 1 176 ? -7.607 9.244 12.701 1.00 96.19 176 PRO A N 1
ATOM 1325 C CA . PRO A 1 176 ? -7.118 8.967 11.355 1.00 96.19 176 PRO A CA 1
ATOM 1326 C C . PRO A 1 176 ? -6.453 7.586 11.271 1.00 96.19 176 PRO A C 1
ATOM 1328 O O . PRO A 1 176 ? -5.627 7.249 12.110 1.00 96.19 176 PRO A O 1
ATOM 1331 N N . ARG A 1 177 ? -6.783 6.801 10.245 1.00 97.25 177 ARG A N 1
ATOM 1332 C CA . ARG A 1 177 ? -6.235 5.451 10.038 1.00 97.25 177 ARG A CA 1
ATOM 1333 C C . ARG A 1 177 ? -5.058 5.494 9.064 1.00 97.25 177 ARG A C 1
ATOM 1335 O O . ARG A 1 177 ? -5.210 5.991 7.950 1.00 97.25 177 ARG A O 1
ATOM 1342 N N . PHE A 1 178 ? -3.906 4.967 9.455 1.00 97.88 178 PHE A N 1
ATOM 1343 C CA . PHE A 1 178 ? -2.690 4.858 8.649 1.00 97.88 178 PHE A CA 1
ATOM 1344 C C . PHE A 1 178 ? -2.776 3.618 7.761 1.00 97.88 178 PHE A C 1
ATOM 1346 O O . PHE A 1 178 ? -2.900 2.490 8.247 1.00 97.88 178 PHE A O 1
ATOM 1353 N N . VAL A 1 179 ? -2.716 3.837 6.449 1.00 98.44 179 VAL A N 1
ATOM 1354 C CA . VAL A 1 179 ? -2.979 2.821 5.422 1.00 98.44 179 VAL A CA 1
ATOM 1355 C C . VAL A 1 179 ? -1.884 2.864 4.369 1.00 98.44 179 VAL A C 1
ATOM 1357 O O . VAL A 1 179 ? -1.513 3.936 3.902 1.00 98.44 179 VAL A O 1
ATOM 1360 N N . THR A 1 180 ? -1.381 1.713 3.952 1.00 98.19 180 THR A N 1
ATOM 1361 C CA . THR A 1 180 ? -0.507 1.596 2.786 1.00 98.19 180 THR A CA 1
ATOM 1362 C C . THR A 1 180 ? -1.298 1.113 1.585 1.00 98.19 180 THR A C 1
ATOM 1364 O O . THR A 1 180 ? -2.057 0.148 1.673 1.00 98.19 180 THR A O 1
ATOM 1367 N N . ALA A 1 181 ? -1.103 1.787 0.453 1.00 98.56 181 ALA A N 1
ATOM 1368 C CA . ALA A 1 181 ? -1.498 1.308 -0.862 1.00 98.56 181 ALA A CA 1
ATOM 1369 C C . ALA A 1 181 ? -0.261 0.794 -1.613 1.00 98.56 181 ALA A C 1
ATOM 1371 O O . ALA A 1 181 ? 0.556 1.589 -2.071 1.00 98.56 181 ALA A O 1
ATOM 1372 N N . LEU A 1 182 ? -0.141 -0.526 -1.754 1.00 98.31 182 LEU A N 1
ATOM 1373 C CA . LEU A 1 182 ? 0.905 -1.203 -2.526 1.00 98.31 182 LEU A CA 1
ATOM 1374 C C . LEU A 1 182 ? 0.352 -1.611 -3.895 1.00 98.31 182 LEU A C 1
ATOM 1376 O O . LEU A 1 182 ? -0.659 -2.305 -3.980 1.00 98.31 182 LEU A O 1
ATOM 1380 N N . LEU A 1 183 ? 1.031 -1.218 -4.968 1.00 98.19 183 LEU A N 1
ATOM 1381 C CA . LEU A 1 183 ? 0.652 -1.508 -6.347 1.00 98.19 183 LEU A CA 1
ATOM 1382 C C . LEU A 1 183 ? 1.739 -2.314 -7.042 1.00 98.19 183 LEU A C 1
ATOM 1384 O O . LEU A 1 183 ? 2.911 -1.963 -6.934 1.00 98.19 183 LEU A O 1
ATOM 1388 N N . TYR A 1 184 ? 1.356 -3.316 -7.831 1.00 98.19 184 TYR A N 1
ATOM 1389 C CA . TYR A 1 184 ? 2.288 -4.038 -8.699 1.00 98.19 184 TYR A CA 1
ATOM 1390 C C . TYR A 1 184 ? 2.204 -3.537 -10.138 1.00 98.19 184 TYR A C 1
ATOM 1392 O O . TYR A 1 184 ? 1.137 -3.503 -10.756 1.00 98.19 184 TYR A O 1
ATOM 1400 N N . LEU A 1 185 ? 3.354 -3.141 -10.673 1.00 97.88 185 LEU A N 1
ATOM 1401 C CA . LEU A 1 185 ? 3.459 -2.444 -11.951 1.00 97.88 185 LEU A CA 1
ATOM 1402 C C . LEU A 1 185 ? 3.925 -3.274 -13.168 1.00 97.88 185 LEU A C 1
ATOM 1404 O O . LEU A 1 185 ? 3.673 -2.794 -14.280 1.00 97.88 185 LEU A O 1
ATOM 1408 N N . PRO A 1 186 ? 4.539 -4.477 -13.051 1.00 96.06 186 PRO A N 1
ATOM 1409 C CA . PRO A 1 186 ? 4.901 -5.285 -14.215 1.00 96.06 186 PRO A CA 1
ATOM 1410 C C . PRO A 1 186 ? 3.712 -5.542 -15.142 1.00 96.06 186 PRO A C 1
ATOM 1412 O O . PRO A 1 186 ? 2.577 -5.672 -14.683 1.00 96.06 186 PRO A O 1
ATOM 1415 N N . ALA A 1 187 ? 3.967 -5.613 -16.451 1.00 95.62 187 ALA A N 1
ATOM 1416 C CA . ALA A 1 187 ? 2.930 -5.926 -17.442 1.00 95.62 187 ALA A CA 1
ATOM 1417 C C . ALA A 1 187 ? 2.510 -7.390 -17.427 1.00 95.62 187 ALA A C 1
ATOM 1419 O O . ALA A 1 187 ? 1.373 -7.720 -17.752 1.00 95.62 187 ALA A O 1
ATOM 1420 N N . GLU A 1 188 ? 3.415 -8.254 -16.993 1.00 95.56 188 GLU A N 1
ATOM 1421 C CA . GLU A 1 188 ? 3.181 -9.670 -16.810 1.00 95.56 188 GLU A CA 1
ATOM 1422 C C . GLU A 1 188 ? 3.790 -10.080 -15.474 1.00 95.56 188 GLU A C 1
ATOM 1424 O O . GLU A 1 188 ? 4.885 -9.642 -15.118 1.00 95.56 188 GLU A O 1
ATOM 1429 N N . TRP A 1 189 ? 3.091 -10.946 -14.744 1.00 96.25 189 TRP A N 1
ATOM 1430 C CA . TRP A 1 189 ? 3.704 -11.675 -13.646 1.00 96.25 189 TRP A CA 1
ATOM 1431 C C . TRP A 1 189 ? 3.106 -13.067 -13.514 1.00 96.25 189 TRP A C 1
ATOM 1433 O O . TRP A 1 189 ? 1.916 -13.222 -13.226 1.00 96.25 189 TRP A O 1
ATOM 1443 N N . ARG A 1 190 ? 3.931 -14.095 -13.718 1.00 96.00 190 ARG A N 1
ATOM 1444 C CA . ARG A 1 190 ? 3.501 -15.490 -13.581 1.00 96.00 190 ARG A CA 1
ATOM 1445 C C . ARG A 1 190 ? 3.657 -15.944 -12.141 1.00 96.00 190 ARG A C 1
ATOM 1447 O O . ARG A 1 190 ? 4.670 -15.672 -11.508 1.00 96.00 190 ARG A O 1
ATOM 1454 N N . ALA A 1 191 ? 2.685 -16.701 -11.638 1.00 93.25 191 ALA A N 1
ATOM 1455 C CA . ALA A 1 191 ? 2.722 -17.218 -10.268 1.00 93.25 191 ALA A CA 1
ATOM 1456 C C . ALA A 1 191 ? 3.999 -18.034 -9.975 1.00 93.25 191 ALA A C 1
ATOM 1458 O O . ALA A 1 191 ? 4.556 -17.943 -8.885 1.00 93.25 191 ALA A O 1
ATOM 1459 N N . GLU A 1 192 ? 4.504 -18.773 -10.968 1.00 95.81 192 GLU A N 1
ATOM 1460 C CA . GLU A 1 192 ? 5.736 -19.568 -10.867 1.00 95.81 192 GLU A CA 1
ATOM 1461 C C . GLU A 1 192 ? 7.008 -18.732 -10.657 1.00 95.81 192 GLU A C 1
ATOM 1463 O O . GLU A 1 192 ? 7.991 -19.259 -10.145 1.00 95.81 192 GLU A O 1
ATOM 1468 N N . TRP A 1 193 ? 6.997 -17.434 -10.981 1.00 95.75 193 TRP A N 1
ATOM 1469 C CA . TRP A 1 193 ? 8.116 -16.518 -10.718 1.00 95.75 193 TRP A CA 1
ATOM 1470 C C . TRP A 1 193 ? 8.246 -16.162 -9.228 1.00 95.75 193 TRP A C 1
ATOM 1472 O O . TRP A 1 193 ? 9.294 -15.684 -8.788 1.00 95.75 193 TRP A O 1
ATOM 1482 N N . GLY A 1 194 ? 7.211 -16.440 -8.426 1.00 94.56 194 GLY A N 1
ATOM 1483 C CA . GLY A 1 194 ? 7.193 -16.185 -6.990 1.00 94.56 194 GLY A CA 1
ATOM 1484 C C . GLY A 1 194 ? 7.112 -14.694 -6.659 1.00 94.56 194 GLY A C 1
ATOM 1485 O O . GLY A 1 194 ? 6.292 -13.971 -7.226 1.00 94.56 194 GLY A O 1
ATOM 1486 N N . ALA A 1 195 ? 7.959 -14.258 -5.724 1.00 94.19 195 ALA A N 1
ATOM 1487 C CA . ALA A 1 195 ? 8.002 -12.903 -5.172 1.00 94.19 195 ALA A CA 1
ATOM 1488 C C . ALA A 1 195 ? 6.715 -12.406 -4.467 1.00 94.19 195 ALA A C 1
ATOM 1490 O O . ALA A 1 195 ? 6.341 -11.245 -4.676 1.00 94.19 195 ALA A O 1
ATOM 1491 N N . PRO A 1 196 ? 5.995 -13.224 -3.665 1.00 95.38 196 PRO A N 1
ATOM 1492 C CA . PRO A 1 196 ? 4.845 -12.721 -2.924 1.00 95.38 196 PRO A CA 1
ATOM 1493 C C . PRO A 1 196 ? 5.229 -11.600 -1.951 1.00 95.38 196 PRO A C 1
ATOM 1495 O O . PRO A 1 196 ? 6.318 -11.603 -1.361 1.00 95.38 196 PRO A O 1
ATOM 1498 N N . THR A 1 197 ? 4.279 -10.693 -1.723 1.00 96.31 197 THR A N 1
ATOM 1499 C CA . THR A 1 197 ? 4.243 -9.918 -0.479 1.00 96.31 197 THR A CA 1
ATOM 1500 C C . THR A 1 197 ? 3.608 -10.788 0.596 1.00 96.31 197 THR A C 1
ATOM 1502 O O . THR A 1 197 ? 2.578 -11.428 0.362 1.00 96.31 197 THR A O 1
ATOM 1505 N N . ARG A 1 198 ? 4.247 -10.837 1.761 1.00 97.19 198 ARG A N 1
ATOM 1506 C CA . ARG A 1 198 ? 3.886 -11.706 2.878 1.00 97.19 198 ARG A CA 1
ATOM 1507 C C . ARG A 1 198 ? 3.467 -10.860 4.069 1.00 97.19 198 ARG A C 1
ATOM 1509 O O . ARG A 1 198 ? 4.169 -9.914 4.403 1.00 97.19 198 ARG A O 1
ATOM 1516 N N . PHE A 1 199 ? 2.389 -11.248 4.731 1.00 98.06 199 PHE A N 1
ATOM 1517 C CA . PHE A 1 199 ? 1.844 -10.613 5.929 1.00 98.06 199 PHE A CA 1
ATOM 1518 C C . PHE A 1 199 ? 1.887 -11.622 7.071 1.00 98.06 199 PHE A C 1
ATOM 1520 O O . PHE A 1 199 ? 1.384 -12.740 6.924 1.00 98.06 199 PHE A O 1
ATOM 1527 N N . LEU A 1 200 ? 2.529 -11.258 8.174 1.00 97.50 200 LEU A N 1
ATOM 1528 C CA . LEU A 1 200 ? 2.696 -12.116 9.336 1.00 97.50 200 LEU A CA 1
ATOM 1529 C C . LEU A 1 200 ? 1.579 -11.834 10.337 1.00 97.50 200 LEU A C 1
ATOM 1531 O O . LEU A 1 200 ? 1.510 -10.739 10.875 1.00 97.50 200 LEU A O 1
ATOM 1535 N N . ASP A 1 201 ? 0.769 -12.848 10.636 1.00 97.62 201 ASP A N 1
ATOM 1536 C CA . ASP A 1 201 ? -0.033 -12.852 11.854 1.00 97.62 201 ASP A CA 1
ATOM 1537 C C . ASP A 1 201 ? 0.900 -13.136 13.034 1.00 97.62 201 ASP A C 1
ATOM 1539 O O . ASP A 1 201 ? 1.265 -14.288 13.293 1.00 97.62 201 ASP A O 1
ATOM 1543 N N . THR A 1 202 ? 1.329 -12.081 13.716 1.00 94.69 202 THR A N 1
ATOM 1544 C CA . THR A 1 202 ? 2.354 -12.136 14.765 1.00 94.69 202 THR A CA 1
ATOM 1545 C C . THR A 1 202 ? 1.969 -13.080 15.909 1.00 94.69 202 THR A C 1
ATOM 1547 O O . THR A 1 202 ? 2.813 -13.888 16.308 1.00 94.69 202 THR A O 1
ATOM 1550 N N . PRO A 1 203 ? 0.715 -13.089 16.414 1.00 94.56 203 PRO A N 1
ATOM 1551 C CA . PRO A 1 203 ? 0.360 -13.954 17.536 1.00 94.56 203 PRO A CA 1
ATOM 1552 C C . PRO A 1 203 ? 0.363 -15.455 17.205 1.00 94.56 203 PRO A C 1
ATOM 1554 O O . PRO A 1 203 ? 0.547 -16.271 18.109 1.00 94.56 203 PRO A O 1
ATOM 1557 N N . THR A 1 204 ? 0.144 -15.853 15.943 1.00 96.00 204 THR A N 1
ATOM 1558 C CA . THR A 1 204 ? 0.170 -17.276 15.536 1.00 96.00 204 THR A CA 1
ATOM 1559 C C . THR A 1 204 ? 1.359 -17.669 14.666 1.00 96.00 204 THR A C 1
ATOM 1561 O O . THR A 1 204 ? 1.490 -18.847 14.331 1.00 96.00 204 THR A O 1
ATOM 1564 N N . ALA A 1 205 ? 2.213 -16.714 14.296 1.00 96.25 205 ALA A N 1
ATOM 1565 C CA . ALA A 1 205 ? 3.308 -16.863 13.338 1.00 96.25 205 ALA A CA 1
ATOM 1566 C C . ALA A 1 205 ? 2.877 -17.403 11.955 1.00 96.25 205 ALA A C 1
ATOM 1568 O O . ALA A 1 205 ? 3.690 -17.943 11.200 1.00 96.25 205 ALA A O 1
ATOM 1569 N N . ARG A 1 206 ? 1.590 -17.286 11.606 1.00 97.44 206 ARG A N 1
ATOM 1570 C CA . ARG A 1 206 ? 1.070 -17.712 10.300 1.00 97.44 206 ARG A CA 1
ATOM 1571 C C . ARG A 1 206 ? 1.291 -16.615 9.269 1.00 97.44 206 ARG A C 1
ATOM 1573 O O . ARG A 1 206 ? 1.148 -15.440 9.573 1.00 97.44 206 ARG A O 1
ATOM 1580 N N . VAL A 1 207 ? 1.570 -17.010 8.030 1.00 97.69 207 VAL A N 1
ATOM 1581 C CA . VAL A 1 207 ? 1.834 -16.072 6.934 1.00 97.69 207 VAL A CA 1
ATOM 1582 C C . VAL A 1 207 ? 0.711 -16.121 5.904 1.00 97.69 207 VAL A C 1
ATOM 1584 O O . VAL A 1 207 ? 0.363 -17.193 5.406 1.00 97.69 207 VAL A O 1
ATOM 1587 N N . LEU A 1 208 ? 0.154 -14.954 5.594 1.00 97.81 208 LEU A N 1
ATOM 1588 C CA . LEU A 1 208 ? -0.716 -14.713 4.447 1.00 97.81 208 LEU A CA 1
ATOM 1589 C C . LEU A 1 208 ? 0.140 -14.185 3.291 1.00 97.81 208 LEU A C 1
ATOM 1591 O O . LEU A 1 208 ? 0.930 -13.267 3.480 1.00 97.81 208 LEU A O 1
ATOM 1595 N N . GLU A 1 209 ? -0.034 -14.721 2.086 1.00 97.25 209 GLU A N 1
ATOM 1596 C CA . GLU A 1 209 ? 0.730 -14.295 0.909 1.00 97.25 209 GLU A CA 1
ATOM 1597 C C . GLU A 1 209 ? -0.184 -13.715 -0.169 1.00 97.25 209 GLU A C 1
ATOM 1599 O O . GLU A 1 209 ? -1.298 -14.192 -0.386 1.00 97.25 209 GLU A O 1
ATOM 1604 N N . THR A 1 210 ? 0.299 -12.691 -0.873 1.00 96.81 210 THR A N 1
ATOM 1605 C CA . THR A 1 210 ? -0.363 -12.139 -2.060 1.00 96.81 210 THR A CA 1
ATOM 1606 C C . THR A 1 210 ? 0.597 -12.123 -3.241 1.00 96.81 210 THR A C 1
ATOM 1608 O O . THR A 1 210 ? 1.728 -11.649 -3.137 1.00 96.81 210 THR A O 1
ATOM 1611 N N . THR A 1 211 ? 0.137 -12.643 -4.381 1.00 95.69 211 THR A N 1
ATOM 1612 C CA . THR A 1 211 ? 0.922 -12.662 -5.619 1.00 95.69 211 THR A CA 1
ATOM 1613 C C . THR A 1 211 ? 0.931 -11.286 -6.288 1.00 95.69 211 THR A C 1
ATOM 1615 O O . THR A 1 211 ? -0.118 -10.627 -6.314 1.00 95.69 211 THR A O 1
ATOM 1618 N N . PRO A 1 212 ? 2.054 -10.876 -6.897 1.00 96.62 212 PRO A N 1
ATOM 1619 C CA . PRO A 1 212 ? 2.217 -9.547 -7.475 1.00 96.62 212 PRO A CA 1
ATOM 1620 C C . PRO A 1 212 ? 1.663 -9.450 -8.904 1.00 96.62 212 PRO A C 1
ATOM 1622 O O . PRO A 1 212 ? 2.388 -9.237 -9.871 1.00 96.62 212 PRO A O 1
ATOM 1625 N N . SER A 1 213 ? 0.358 -9.668 -9.047 1.00 97.06 213 SER A N 1
ATOM 1626 C CA . SER A 1 213 ? -0.325 -9.643 -10.344 1.00 97.06 213 SER A CA 1
ATOM 1627 C C . SER A 1 213 ? -0.340 -8.230 -10.960 1.00 97.06 213 SER A C 1
ATOM 1629 O O . SER A 1 213 ? -0.477 -7.262 -10.212 1.00 97.06 213 SER A O 1
ATOM 1631 N N . PRO A 1 214 ? -0.242 -8.078 -12.296 1.00 97.94 214 PRO A N 1
ATOM 1632 C CA . PRO A 1 214 ? -0.274 -6.770 -12.959 1.00 97.94 214 PRO A CA 1
ATOM 1633 C C . PRO A 1 214 ? -1.463 -5.904 -12.526 1.00 97.94 214 PRO A C 1
ATOM 1635 O O . PRO A 1 214 ? -2.608 -6.348 -12.580 1.00 97.94 214 PRO A O 1
ATOM 1638 N N . GLY A 1 215 ? -1.196 -4.673 -12.077 1.00 98.12 215 GLY A N 1
ATOM 1639 C CA . GLY A 1 215 ? -2.232 -3.708 -11.690 1.00 98.12 215 GLY A CA 1
ATOM 1640 C C . GLY A 1 215 ? -2.954 -4.044 -10.382 1.00 98.12 215 GLY A C 1
ATOM 1641 O O . GLY A 1 215 ? -3.876 -3.332 -9.981 1.00 98.12 215 GLY A O 1
ATOM 1642 N N . ARG A 1 216 ? -2.548 -5.108 -9.682 1.00 98.56 216 ARG A N 1
ATOM 1643 C CA . ARG A 1 216 ? -3.111 -5.435 -8.376 1.00 98.56 216 ARG A CA 1
ATOM 1644 C C . ARG A 1 216 ? -2.723 -4.373 -7.356 1.00 98.56 216 ARG A C 1
ATOM 1646 O O . ARG A 1 216 ? -1.555 -4.004 -7.235 1.00 98.56 216 ARG A O 1
ATOM 1653 N N . LEU A 1 217 ? -3.728 -3.942 -6.606 1.00 98.69 217 LEU A N 1
ATOM 1654 C CA . LEU A 1 217 ? -3.633 -3.018 -5.488 1.00 98.69 217 LEU A CA 1
ATOM 1655 C C . LEU A 1 217 ? -3.876 -3.783 -4.184 1.00 98.69 217 LEU A C 1
ATOM 1657 O O . LEU A 1 217 ? -4.856 -4.518 -4.064 1.00 98.69 217 LEU A O 1
ATOM 1661 N N . ILE A 1 218 ? -3.026 -3.565 -3.190 1.00 98.75 218 ILE A N 1
ATOM 1662 C CA . ILE A 1 218 ? -3.254 -3.976 -1.806 1.00 98.75 218 ILE A CA 1
ATOM 1663 C C . ILE A 1 218 ? -3.429 -2.717 -0.965 1.00 98.75 218 ILE A C 1
ATOM 1665 O O . ILE A 1 218 ? -2.558 -1.854 -0.968 1.00 98.75 218 ILE A O 1
ATOM 1669 N N . LEU A 1 219 ? -4.546 -2.626 -0.246 1.00 98.75 219 LEU A N 1
ATOM 1670 C CA . LEU A 1 219 ? -4.715 -1.709 0.874 1.00 98.75 219 LEU A CA 1
ATOM 1671 C C . LEU A 1 219 ? -4.483 -2.478 2.165 1.00 98.75 219 LEU A C 1
ATOM 1673 O O . LEU A 1 219 ? -5.148 -3.488 2.402 1.00 98.75 219 LEU A O 1
ATOM 1677 N N . MET A 1 220 ? -3.560 -2.010 2.989 1.00 98.56 220 MET A N 1
ATOM 1678 C CA . MET A 1 220 ? -3.223 -2.654 4.254 1.00 98.56 220 MET A CA 1
ATOM 1679 C C . MET A 1 220 ? -3.034 -1.621 5.356 1.00 98.56 220 MET A C 1
ATOM 1681 O O . MET A 1 220 ? -2.684 -0.478 5.069 1.00 98.56 220 MET A O 1
ATOM 1685 N N . ASP A 1 221 ? -3.250 -2.004 6.607 1.00 98.44 221 ASP A N 1
ATOM 1686 C CA . ASP A 1 221 ? -2.822 -1.148 7.710 1.00 98.44 221 ASP A CA 1
ATOM 1687 C C . ASP A 1 221 ? -1.293 -1.066 7.780 1.00 98.44 221 ASP A C 1
ATOM 1689 O O . ASP A 1 221 ? -0.604 -2.071 7.602 1.00 98.44 221 ASP A O 1
ATOM 1693 N N . GLN A 1 222 ? -0.766 0.133 8.044 1.00 96.62 222 GLN A N 1
ATOM 1694 C CA . GLN A 1 222 ? 0.684 0.375 8.086 1.00 96.62 222 GLN A CA 1
ATOM 1695 C C . GLN A 1 222 ? 1.397 -0.321 9.254 1.00 96.62 222 GLN A C 1
ATOM 1697 O O . GLN A 1 222 ? 2.601 -0.553 9.166 1.00 96.62 222 GLN A O 1
ATOM 1702 N N . ASP A 1 223 ? 0.665 -0.687 10.310 1.00 95.94 223 ASP A N 1
ATOM 1703 C CA . ASP A 1 223 ? 1.166 -1.404 11.489 1.00 95.94 223 ASP A CA 1
ATOM 1704 C C . ASP A 1 223 ? 1.167 -2.938 11.308 1.00 95.94 223 ASP A C 1
ATOM 1706 O O . ASP A 1 223 ? 1.484 -3.667 12.246 1.00 95.94 223 ASP A O 1
ATOM 1710 N N . ILE A 1 224 ? 0.848 -3.455 10.111 1.00 96.56 224 ILE A N 1
ATOM 1711 C CA . ILE A 1 224 ? 0.953 -4.891 9.802 1.00 96.56 224 ILE A CA 1
ATOM 1712 C C . ILE A 1 224 ? 2.405 -5.273 9.549 1.00 96.56 224 ILE A C 1
ATOM 1714 O O . ILE A 1 224 ? 3.069 -4.712 8.673 1.00 96.56 224 ILE A O 1
ATOM 1718 N N . THR A 1 225 ? 2.869 -6.313 10.245 1.00 96.44 225 THR A N 1
ATOM 1719 C CA . THR A 1 225 ? 4.189 -6.891 9.980 1.00 96.44 225 THR A CA 1
ATOM 1720 C C . THR A 1 225 ? 4.176 -7.596 8.632 1.00 96.44 225 THR A C 1
ATOM 1722 O O . THR A 1 225 ? 3.455 -8.575 8.422 1.00 96.44 225 THR A O 1
ATOM 1725 N N . HIS A 1 226 ? 4.995 -7.124 7.703 1.00 95.88 226 HIS A N 1
ATOM 1726 C CA . HIS A 1 226 ? 5.038 -7.657 6.355 1.00 95.88 226 HIS A CA 1
ATOM 1727 C C . HIS A 1 226 ? 6.465 -7.718 5.815 1.00 95.88 226 HIS A C 1
ATOM 1729 O O . HIS A 1 226 ? 7.403 -7.145 6.363 1.00 95.88 226 HIS A O 1
ATOM 1735 N N . SER A 1 227 ? 6.651 -8.516 4.770 1.00 92.88 227 SER A N 1
ATOM 1736 C CA . SER A 1 227 ? 7.919 -8.617 4.062 1.00 92.88 227 SER A CA 1
ATOM 1737 C C . SER A 1 227 ? 7.691 -8.857 2.585 1.00 92.88 227 SER A C 1
ATOM 1739 O O . SER A 1 227 ? 6.684 -9.417 2.141 1.00 92.88 227 SER A O 1
ATOM 1741 N N . VAL A 1 228 ? 8.685 -8.454 1.817 1.00 88.75 228 VAL A N 1
ATOM 1742 C CA . VAL A 1 228 ? 8.777 -8.737 0.399 1.00 88.75 228 VAL A CA 1
ATOM 1743 C C . VAL A 1 228 ? 9.658 -9.972 0.196 1.00 88.75 228 VAL A C 1
ATOM 1745 O O . VAL A 1 228 ? 10.489 -10.305 1.032 1.00 88.75 228 VAL A O 1
ATOM 1748 N N . THR A 1 229 ? 9.476 -10.689 -0.907 1.00 88.38 229 THR A N 1
ATOM 1749 C CA . THR A 1 229 ? 10.439 -11.705 -1.343 1.00 88.38 229 THR A CA 1
ATOM 1750 C C . THR A 1 229 ? 10.939 -11.391 -2.743 1.00 88.38 229 THR A C 1
ATOM 1752 O O . THR A 1 229 ? 10.192 -10.875 -3.579 1.00 88.38 229 THR A O 1
ATOM 1755 N N . ALA A 1 230 ? 12.212 -11.689 -2.994 1.00 90.56 230 ALA A N 1
ATOM 1756 C CA . ALA A 1 230 ? 12.773 -11.628 -4.334 1.00 90.56 230 ALA A CA 1
ATOM 1757 C C . ALA A 1 230 ? 12.118 -12.694 -5.238 1.00 90.56 230 ALA A C 1
ATOM 1759 O O . ALA A 1 230 ? 11.734 -13.770 -4.751 1.00 90.56 230 ALA A O 1
ATOM 1760 N N . PRO A 1 231 ? 11.981 -12.426 -6.548 1.00 93.62 231 PRO A N 1
ATOM 1761 C CA . PRO A 1 231 ? 11.611 -13.462 -7.503 1.00 93.62 231 PRO A CA 1
ATOM 1762 C C . PRO A 1 231 ? 12.632 -14.596 -7.527 1.00 93.62 231 PRO A C 1
ATOM 1764 O O . PRO A 1 231 ? 13.785 -14.443 -7.133 1.00 93.62 231 PRO A O 1
ATOM 1767 N N . ASN A 1 232 ? 12.197 -15.764 -7.989 1.00 92.94 232 ASN A N 1
ATOM 1768 C CA . ASN A 1 232 ? 13.104 -16.884 -8.216 1.00 92.94 232 ASN A CA 1
ATOM 1769 C C . ASN A 1 232 ? 13.725 -16.821 -9.626 1.00 92.94 232 ASN A C 1
ATOM 1771 O O . ASN A 1 232 ? 13.350 -15.995 -10.456 1.00 92.94 232 ASN A O 1
ATOM 1775 N N . ALA A 1 233 ? 14.655 -17.735 -9.913 1.00 93.69 233 ALA A N 1
ATOM 1776 C CA . ALA A 1 233 ? 15.389 -17.772 -11.179 1.00 93.69 233 ALA A CA 1
ATOM 1777 C C . ALA A 1 233 ? 14.504 -17.893 -12.441 1.00 93.69 233 ALA A C 1
ATOM 1779 O O . ALA A 1 233 ? 14.955 -17.528 -13.524 1.00 93.69 233 ALA A O 1
ATOM 1780 N N . LEU A 1 234 ? 13.252 -18.362 -12.332 1.00 95.31 234 LEU A N 1
ATOM 1781 C CA . LEU A 1 234 ? 12.331 -18.455 -13.475 1.00 95.31 234 LEU A CA 1
ATOM 1782 C C . LEU A 1 234 ? 11.898 -17.079 -14.002 1.00 95.31 234 LEU A C 1
ATOM 1784 O O . LEU A 1 234 ? 11.485 -16.979 -15.156 1.00 95.31 234 LEU A O 1
ATOM 1788 N N . ALA A 1 235 ? 12.011 -16.022 -13.192 1.00 93.38 235 ALA A N 1
ATOM 1789 C CA . ALA A 1 235 ? 11.747 -14.654 -13.631 1.00 93.38 235 ALA A CA 1
ATOM 1790 C C . ALA A 1 235 ? 12.838 -14.112 -14.580 1.00 93.38 235 ALA A C 1
ATOM 1792 O O . ALA A 1 235 ? 12.587 -13.165 -15.334 1.00 93.38 235 ALA A O 1
ATOM 1793 N N . GLY A 1 236 ? 14.033 -14.718 -14.579 1.00 91.81 236 GLY A N 1
ATOM 1794 C CA . GLY A 1 236 ? 15.226 -14.155 -15.213 1.00 91.81 236 GLY A CA 1
ATOM 1795 C C . GLY A 1 236 ? 15.609 -12.820 -14.567 1.00 91.81 236 GLY A C 1
ATOM 1796 O O . GLY A 1 236 ? 15.555 -12.685 -13.345 1.00 91.81 236 GLY A O 1
ATOM 1797 N N . ASP A 1 237 ? 15.930 -11.825 -15.394 1.00 89.06 237 ASP A N 1
ATOM 1798 C CA . ASP A 1 237 ? 16.312 -10.478 -14.941 1.00 89.06 237 ASP A CA 1
ATOM 1799 C C . ASP A 1 237 ? 15.116 -9.552 -14.658 1.00 89.06 237 ASP A C 1
ATOM 1801 O O . ASP A 1 237 ? 15.303 -8.393 -14.288 1.00 89.06 237 ASP A O 1
ATOM 1805 N N . ARG A 1 238 ? 13.880 -10.050 -14.813 1.00 93.44 238 ARG A N 1
ATOM 1806 C CA . ARG A 1 238 ? 12.665 -9.240 -14.668 1.00 93.44 238 ARG A CA 1
ATOM 1807 C C . ARG A 1 238 ? 12.523 -8.701 -13.243 1.00 93.44 238 ARG A C 1
ATOM 1809 O O . ARG A 1 238 ? 12.418 -9.498 -12.304 1.00 93.44 238 ARG A O 1
ATOM 1816 N N . PRO A 1 239 ? 12.433 -7.375 -13.067 1.00 94.19 239 PRO A N 1
ATOM 1817 C CA . PRO A 1 239 ? 12.181 -6.790 -11.760 1.00 94.19 239 PRO A CA 1
ATOM 1818 C C . PRO A 1 239 ? 10.702 -6.853 -11.387 1.00 94.19 239 PRO A C 1
ATOM 1820 O O . PRO A 1 239 ? 9.815 -6.599 -12.207 1.00 94.19 239 PRO A O 1
ATOM 1823 N N . ARG A 1 240 ? 10.419 -7.116 -10.111 1.00 94.88 240 ARG A N 1
ATOM 1824 C CA . ARG A 1 240 ? 9.068 -6.998 -9.555 1.00 94.88 240 ARG A CA 1
ATOM 1825 C C . ARG A 1 240 ? 8.804 -5.566 -9.088 1.00 94.88 240 ARG A C 1
ATOM 1827 O O . ARG A 1 240 ? 8.863 -5.284 -7.896 1.00 94.88 240 ARG A O 1
ATOM 1834 N N . TYR A 1 241 ? 8.501 -4.661 -10.012 1.00 96.50 241 TYR A N 1
ATOM 1835 C CA . TYR A 1 241 ? 8.198 -3.276 -9.646 1.00 96.50 241 TYR A CA 1
ATOM 1836 C C . TYR A 1 241 ? 6.971 -3.172 -8.736 1.00 96.50 241 TYR A C 1
ATOM 1838 O O . TYR A 1 241 ? 5.872 -3.606 -9.098 1.00 96.50 241 TYR A O 1
ATOM 1846 N N . SER A 1 242 ? 7.137 -2.522 -7.589 1.00 96.19 242 SER A N 1
ATOM 1847 C CA . SER A 1 242 ? 6.014 -2.045 -6.787 1.00 96.19 242 SER A CA 1
ATOM 1848 C C . SER A 1 24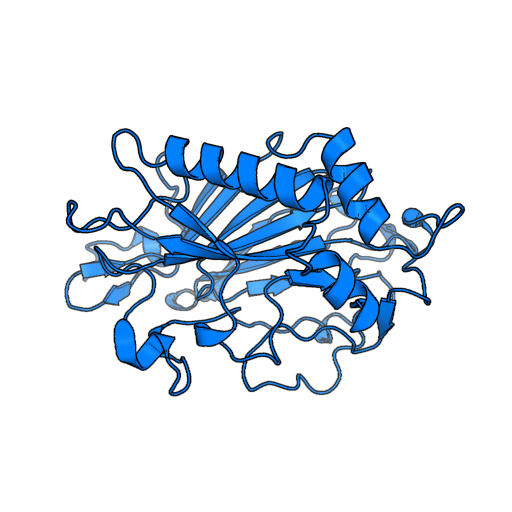2 ? 6.130 -0.562 -6.486 1.00 96.19 242 SER A C 1
ATOM 1850 O O . SER A 1 242 ? 7.227 -0.046 -6.292 1.00 96.19 242 SER A O 1
ATOM 1852 N N . LEU A 1 243 ? 4.978 0.102 -6.434 1.00 96.81 243 LEU A N 1
ATOM 1853 C CA . LEU A 1 243 ? 4.824 1.472 -5.960 1.00 96.81 243 LEU A CA 1
ATOM 1854 C C . LEU A 1 243 ? 3.982 1.450 -4.687 1.00 96.81 243 LEU A C 1
ATOM 1856 O O . LEU A 1 243 ? 2.919 0.833 -4.656 1.00 96.81 243 LEU A O 1
ATOM 1860 N N . VAL A 1 244 ? 4.462 2.127 -3.656 1.00 95.88 244 VAL A N 1
ATOM 1861 C CA . VAL A 1 244 ? 3.848 2.232 -2.335 1.00 95.88 244 VAL A CA 1
ATOM 1862 C C . VAL A 1 244 ? 3.428 3.677 -2.122 1.00 95.88 244 VAL A C 1
ATOM 1864 O O . VAL A 1 244 ? 4.222 4.591 -2.337 1.00 95.88 244 VAL A O 1
ATOM 1867 N N . LEU A 1 245 ? 2.185 3.893 -1.702 1.00 96.62 245 LEU A N 1
ATOM 1868 C CA . LEU A 1 245 ? 1.718 5.167 -1.165 1.00 96.62 245 LEU A CA 1
ATOM 1869 C C . LEU A 1 245 ? 1.403 4.970 0.311 1.00 96.62 245 LEU A C 1
ATOM 1871 O O . LEU A 1 245 ? 0.544 4.156 0.659 1.00 96.62 245 LEU A O 1
ATOM 1875 N N . LYS A 1 246 ? 2.038 5.775 1.157 1.00 95.56 246 LYS A N 1
ATOM 1876 C CA . LYS A 1 246 ? 1.680 5.898 2.565 1.00 95.56 246 LYS A CA 1
ATOM 1877 C C . LYS A 1 246 ? 0.559 6.911 2.683 1.00 95.56 246 LYS A C 1
ATOM 1879 O O . LYS A 1 246 ? 0.709 8.075 2.305 1.00 95.56 246 LYS A O 1
ATOM 1884 N N . LEU A 1 247 ? -0.581 6.457 3.171 1.00 97.38 247 LEU A N 1
ATOM 1885 C CA . LEU A 1 247 ? -1.819 7.212 3.228 1.00 97.38 247 LEU A CA 1
ATOM 1886 C C . LEU A 1 247 ? -2.295 7.354 4.666 1.00 97.38 247 LEU A C 1
ATOM 1888 O O . LEU A 1 247 ? -2.014 6.521 5.528 1.00 97.38 247 LEU A O 1
ATOM 1892 N N . VAL A 1 248 ? -3.096 8.386 4.884 1.00 97.31 248 VAL A N 1
ATOM 1893 C CA . VAL A 1 248 ? -3.956 8.493 6.051 1.00 97.31 248 VAL A CA 1
ATOM 1894 C C . VAL A 1 248 ? -5.397 8.640 5.578 1.00 97.31 248 VAL A C 1
ATOM 1896 O O . VAL A 1 248 ? -5.697 9.419 4.673 1.00 97.31 248 VAL A O 1
ATOM 1899 N N . VAL A 1 249 ? -6.295 7.870 6.185 1.00 97.69 249 VAL A N 1
ATOM 1900 C CA . VAL A 1 249 ? -7.738 7.958 5.976 1.00 97.69 249 VAL A CA 1
ATOM 1901 C C . VAL A 1 249 ? -8.347 8.653 7.184 1.00 97.69 249 VAL A C 1
ATOM 1903 O O . VAL A 1 249 ? -8.471 8.069 8.262 1.00 97.69 249 VAL A O 1
ATOM 1906 N N . HIS A 1 250 ? -8.715 9.915 7.007 1.00 96.12 250 HIS A N 1
ATOM 1907 C CA . HIS A 1 250 ? -9.377 10.704 8.033 1.00 96.12 250 HIS A CA 1
ATOM 1908 C C . HIS A 1 250 ? -10.868 10.339 8.098 1.00 96.12 250 HIS A C 1
ATOM 1910 O O . HIS A 1 250 ? -11.536 10.358 7.057 1.00 96.12 250 HIS A O 1
ATOM 1916 N N . PRO A 1 251 ? -11.410 10.017 9.287 1.00 94.00 251 PRO A N 1
ATOM 1917 C CA . PRO A 1 251 ? -12.854 9.958 9.490 1.00 94.00 251 PRO A CA 1
ATOM 1918 C C . PRO A 1 251 ? -13.476 11.364 9.348 1.00 94.00 251 PRO A C 1
ATOM 1920 O O . PRO A 1 251 ? -12.746 12.357 9.359 1.00 94.00 251 PRO A O 1
ATOM 1923 N N . PRO A 1 252 ? -14.810 11.482 9.221 1.00 89.69 252 PRO A N 1
ATOM 1924 C CA . PRO A 1 252 ? -15.476 12.781 9.132 1.00 89.69 252 PRO A CA 1
ATOM 1925 C C . PRO A 1 252 ? -15.280 13.626 10.399 1.00 89.69 252 PRO A C 1
ATOM 1927 O O . PRO A 1 252 ? -15.491 13.146 11.517 1.00 89.69 252 PRO A O 1
ATOM 1930 N N . ASP A 1 253 ? -14.990 14.916 10.221 1.00 83.38 253 ASP A N 1
ATOM 1931 C CA . ASP A 1 253 ? -14.926 15.880 11.322 1.00 83.38 253 ASP A CA 1
ATOM 1932 C C . ASP A 1 253 ? -16.290 16.027 12.009 1.00 83.38 253 ASP A C 1
ATOM 1934 O O . ASP A 1 253 ? -17.314 16.253 11.362 1.00 83.38 253 ASP A O 1
ATOM 1938 N N . GLY A 1 254 ? -16.316 15.895 13.340 1.00 74.94 254 GLY A N 1
ATOM 1939 C CA . GLY A 1 254 ? -17.547 16.013 14.134 1.00 74.94 254 GLY A CA 1
ATOM 1940 C C . GLY A 1 254 ? -18.611 14.947 13.831 1.00 74.94 254 GLY A C 1
ATOM 1941 O O . GLY A 1 254 ? -19.756 15.092 14.259 1.00 74.94 254 GLY A O 1
ATOM 1942 N N . GLY A 1 255 ? -18.250 13.898 13.084 1.00 69.25 255 GLY A N 1
ATOM 1943 C CA . GLY A 1 255 ? -19.120 12.783 12.728 1.00 69.25 255 GLY A CA 1
ATOM 1944 C C . GLY A 1 255 ? -19.126 11.649 13.763 1.00 69.25 255 GLY A C 1
ATOM 1945 O O . GLY A 1 255 ? -18.587 11.787 14.864 1.00 69.25 255 GLY A O 1
ATOM 1946 N N . PRO A 1 256 ? -19.755 10.504 13.438 1.00 72.00 256 PRO A N 1
ATOM 1947 C CA . PRO A 1 256 ? -19.746 9.338 14.314 1.00 72.00 256 PRO A CA 1
ATOM 1948 C C . PRO A 1 256 ? -18.317 8.815 14.519 1.00 72.00 256 PRO A C 1
ATOM 1950 O O . PRO A 1 256 ? -17.515 8.793 13.585 1.00 72.00 256 PRO A O 1
ATOM 1953 N N . LEU A 1 257 ? -18.022 8.340 15.734 1.00 87.94 257 LEU A N 1
ATOM 1954 C CA . LEU A 1 257 ? -16.756 7.682 16.063 1.00 87.94 257 LEU A CA 1
ATOM 1955 C C . LEU A 1 257 ? -16.685 6.329 15.346 1.00 87.94 257 LEU A C 1
ATOM 1957 O O . LEU A 1 257 ? -17.119 5.304 15.872 1.00 87.94 257 LEU A O 1
ATOM 1961 N N . ILE A 1 258 ? -16.174 6.344 14.118 1.00 90.69 258 ILE A N 1
ATOM 1962 C CA . ILE A 1 258 ? -16.005 5.162 13.273 1.00 90.69 258 ILE A CA 1
ATOM 1963 C C . ILE A 1 258 ? -14.529 4.889 13.002 1.00 90.69 258 ILE A C 1
ATOM 1965 O O . ILE A 1 258 ? -13.703 5.799 13.017 1.00 90.69 258 ILE A O 1
ATOM 1969 N N . THR A 1 259 ? -14.211 3.637 12.692 1.00 94.56 259 THR A N 1
ATOM 1970 C CA . THR A 1 259 ? -12.939 3.268 12.066 1.00 94.56 259 THR A CA 1
ATOM 1971 C C . THR A 1 259 ? -13.185 3.159 10.557 1.00 94.56 259 THR A C 1
ATOM 1973 O O . THR A 1 259 ? -13.978 2.301 10.157 1.00 94.56 259 THR A O 1
ATOM 1976 N N . PRO A 1 260 ? -12.557 3.995 9.705 1.00 95.56 260 PRO A N 1
ATOM 1977 C CA . PRO A 1 260 ? -12.727 3.903 8.256 1.00 95.56 260 PRO A CA 1
ATOM 1978 C C . PRO A 1 260 ? -12.402 2.499 7.737 1.00 95.56 260 PRO A C 1
ATOM 1980 O O . PRO A 1 260 ? -11.343 1.952 8.039 1.00 95.56 260 PRO A O 1
ATOM 1983 N N . ARG A 1 261 ? -13.304 1.898 6.958 1.00 96.81 261 ARG A N 1
ATOM 1984 C CA . ARG A 1 261 ? -13.131 0.571 6.347 1.00 96.81 261 ARG A CA 1
ATOM 1985 C C . ARG A 1 261 ? -12.269 0.654 5.092 1.00 96.81 261 ARG A C 1
ATOM 1987 O O . ARG A 1 261 ? -12.413 1.591 4.311 1.00 96.81 261 ARG A O 1
ATOM 1994 N N . LEU A 1 262 ? -11.454 -0.377 4.856 1.00 97.62 262 LEU A N 1
ATOM 1995 C CA . LEU A 1 262 ? -10.660 -0.518 3.625 1.00 97.62 262 LEU A CA 1
ATOM 1996 C C . LEU A 1 262 ? -11.340 -1.390 2.568 1.00 97.62 262 LEU A C 1
ATOM 1998 O O . LEU A 1 262 ? -10.864 -1.444 1.437 1.00 97.62 262 LEU A O 1
ATOM 2002 N N . ALA A 1 263 ? -12.430 -2.084 2.921 1.00 96.62 263 ALA A N 1
ATOM 2003 C CA . ALA A 1 263 ? -13.181 -2.947 2.018 1.00 96.62 263 ALA A CA 1
ATOM 2004 C C . ALA A 1 263 ? -14.676 -3.026 2.336 1.00 96.62 263 ALA A C 1
ATOM 2006 O O . ALA A 1 263 ? -15.096 -2.963 3.493 1.00 96.62 263 ALA A O 1
ATOM 2007 N N . ARG A 1 264 ? -15.469 -3.204 1.270 1.00 93.81 264 ARG A N 1
ATOM 2008 C CA . ARG A 1 264 ? -16.930 -3.384 1.323 1.00 93.81 264 ARG A CA 1
ATOM 2009 C C . ARG A 1 264 ? -17.348 -4.766 1.809 1.00 93.81 264 ARG A C 1
ATOM 2011 O O . ARG A 1 264 ? -18.342 -4.887 2.516 1.00 93.81 264 ARG A O 1
ATOM 2018 N N . SER A 1 265 ? -16.643 -5.801 1.355 1.00 92.69 265 SER A N 1
ATOM 2019 C CA . SER A 1 265 ? -16.994 -7.186 1.655 1.00 92.69 265 SER A CA 1
ATOM 2020 C C . SER A 1 265 ? -16.719 -7.512 3.117 1.00 92.69 265 SER A C 1
ATOM 2022 O O . SER A 1 265 ? -15.893 -6.863 3.759 1.00 92.69 265 SER A O 1
ATOM 2024 N N . GLU A 1 266 ? -17.361 -8.558 3.619 1.00 93.75 266 GLU A N 1
ATOM 2025 C CA . GLU A 1 266 ? -16.974 -9.159 4.893 1.00 93.75 266 GLU A CA 1
ATOM 2026 C C . GLU A 1 266 ? -15.535 -9.680 4.826 1.00 93.75 266 GLU A C 1
ATOM 2028 O O . GLU A 1 266 ? -15.053 -10.083 3.757 1.00 93.75 266 GLU A O 1
ATOM 2033 N N . ALA A 1 267 ? -14.836 -9.605 5.956 1.00 95.81 267 ALA A N 1
ATOM 2034 C CA . ALA A 1 267 ? -13.478 -10.105 6.078 1.00 95.81 267 ALA A CA 1
ATOM 2035 C C . ALA A 1 267 ? -13.481 -11.626 6.246 1.00 95.81 267 ALA A C 1
ATOM 2037 O O . ALA A 1 267 ? -14.301 -12.196 6.967 1.00 95.81 267 ALA A O 1
ATOM 2038 N N . VAL A 1 268 ? -12.513 -12.286 5.620 1.00 97.19 268 VAL A N 1
ATOM 2039 C CA . VAL A 1 268 ? -12.117 -13.638 6.010 1.00 97.19 268 VAL A CA 1
ATOM 2040 C C . VAL A 1 268 ? -11.148 -13.510 7.180 1.00 97.19 268 VAL A C 1
ATOM 2042 O O . VAL A 1 268 ? -10.126 -12.839 7.063 1.00 97.19 268 VAL A O 1
ATOM 2045 N N . LEU A 1 269 ? -11.453 -14.154 8.305 1.00 97.25 269 LEU A N 1
ATOM 2046 C CA . LEU A 1 269 ? -10.586 -14.120 9.480 1.00 97.25 269 LEU A CA 1
ATOM 2047 C C . LEU A 1 269 ? -9.416 -15.095 9.306 1.00 97.25 269 LEU A C 1
ATOM 2049 O O . LEU A 1 269 ? -9.613 -16.270 8.982 1.00 97.25 269 LEU A O 1
ATOM 2053 N N . PHE A 1 270 ? -8.197 -14.618 9.541 1.00 97.38 270 PHE A N 1
ATOM 2054 C CA . PHE A 1 270 ? -6.967 -15.392 9.426 1.00 97.38 270 PHE A CA 1
ATOM 2055 C C . PHE A 1 270 ? -6.180 -15.377 10.740 1.00 97.38 270 PHE A C 1
ATOM 2057 O O . PHE A 1 270 ? -6.173 -14.392 11.469 1.00 97.38 270 PHE A O 1
ATOM 2064 N N . GLY A 1 271 ? -5.496 -16.485 11.040 1.00 96.31 271 GLY A N 1
ATOM 2065 C CA . GLY A 1 271 ? -4.619 -16.566 12.210 1.00 96.31 271 GLY A CA 1
ATOM 2066 C C . GLY A 1 271 ? -5.346 -16.258 13.518 1.00 96.31 271 GLY A C 1
ATOM 2067 O O . GLY A 1 271 ? -6.357 -16.888 13.835 1.00 96.31 271 GLY A O 1
ATOM 2068 N N . SER A 1 272 ? -4.808 -15.309 14.277 1.00 96.62 272 SER A N 1
ATOM 2069 C CA . SER A 1 272 ? -5.359 -14.871 15.558 1.00 96.62 272 SER A CA 1
ATOM 2070 C C . SER A 1 272 ? -6.690 -14.126 15.438 1.00 96.62 272 SER A C 1
ATOM 2072 O O . SER A 1 272 ? -7.503 -14.221 16.356 1.00 96.62 272 SER A O 1
ATOM 2074 N N . ALA A 1 273 ? -6.984 -13.479 14.302 1.00 95.81 273 ALA A N 1
ATOM 2075 C CA . ALA A 1 273 ? -8.252 -12.771 14.089 1.00 95.81 273 ALA A CA 1
ATOM 2076 C C . ALA A 1 273 ? -9.478 -13.695 14.198 1.00 95.81 273 ALA A C 1
ATOM 2078 O O . ALA A 1 273 ? -10.554 -13.268 14.614 1.00 95.81 273 ALA A O 1
ATOM 2079 N N . ALA A 1 274 ? -9.310 -14.986 13.888 1.00 94.69 274 ALA A N 1
ATOM 2080 C CA . ALA A 1 274 ? -10.370 -15.987 13.990 1.00 94.69 274 ALA A CA 1
ATOM 2081 C C . ALA A 1 274 ? -10.715 -16.389 15.438 1.00 94.69 274 ALA A C 1
ATOM 2083 O O . ALA A 1 274 ? -11.721 -17.059 15.648 1.00 94.69 274 ALA A O 1
ATOM 2084 N N . ARG A 1 275 ? -9.914 -15.977 16.431 1.00 90.88 275 ARG A N 1
ATOM 2085 C CA . ARG A 1 275 ? -10.058 -16.377 17.844 1.00 90.88 275 ARG A CA 1
ATOM 2086 C C . ARG A 1 275 ? -10.933 -15.437 18.671 1.00 90.88 275 ARG A C 1
ATOM 2088 O O . ARG A 1 275 ? -10.936 -15.508 19.897 1.00 90.88 275 ARG A O 1
ATOM 2095 N N . LYS A 1 276 ? -11.664 -14.521 18.033 1.00 80.62 276 LYS A N 1
ATOM 2096 C CA . LYS A 1 276 ? -12.531 -13.569 18.735 1.00 80.62 276 LYS A CA 1
ATOM 2097 C C . LYS A 1 276 ? -13.527 -14.313 19.637 1.00 80.62 276 LYS A C 1
ATOM 2099 O O . LYS A 1 276 ? -14.446 -14.959 19.141 1.00 80.62 276 LYS A O 1
ATOM 2104 N N . GLY A 1 277 ? -13.378 -14.163 20.953 1.00 65.56 277 GLY A N 1
ATOM 2105 C CA . GLY A 1 277 ? -14.244 -14.807 21.948 1.00 65.56 277 GLY A CA 1
ATOM 2106 C C . GLY A 1 277 ? -13.746 -16.160 22.467 1.00 65.56 277 GLY A C 1
ATOM 2107 O O . GLY A 1 277 ? -14.455 -16.786 23.254 1.00 65.56 277 GLY A O 1
ATOM 2108 N N . GLU A 1 278 ? -12.551 -16.599 22.072 1.00 62.28 278 GLU A N 1
ATOM 2109 C CA . GLU A 1 278 ? -11.835 -17.671 22.766 1.00 62.28 278 GLU A CA 1
ATOM 2110 C C . GLU A 1 278 ? -11.131 -17.090 24.015 1.00 62.28 278 GLU A C 1
ATOM 2112 O O . GLU A 1 278 ? -10.619 -15.968 23.942 1.00 62.28 278 GLU A O 1
ATOM 2117 N N . PRO A 1 279 ? -11.175 -17.786 25.169 1.00 50.62 279 PRO A N 1
ATOM 2118 C CA . PRO A 1 279 ? -10.566 -17.330 26.421 1.00 50.62 279 PRO A CA 1
ATOM 2119 C C . PRO A 1 279 ? -9.033 -17.313 26.394 1.00 50.62 279 PRO A C 1
ATOM 2121 O O . PRO A 1 279 ? -8.431 -18.116 25.644 1.00 50.62 279 PRO A O 1
#

pLDDT: mean 90.43, std 11.25, range [39.62, 98.75]

Radius of gyration: 18.22 Å; chains: 1; bounding box: 45×41×51 Å

Organism: NCBI:txid1460289

Secondary structure (DSSP, 8-state):
-EEEEEEEEETTEEEEEEEEEESSSS-HHHHHHHHHTTSSSTT--GGG---TTTEEET----SSS---TT---EEE-HHHHHHHH--TTPPHHHHHHHHHHHHHHHHHSTT---EEEEPPHHHH-TTS-SEEEE---TTS-GGGS--B-S--TTTPPSSHHHHHH-S--TT-TTSPEEEEEEEE--S---GGGB--EEEEETTTTEEEEE---TT-EEEEETTS-EEE--B-GGGTT----EEEEEEEEEPPTTS---PPPS-SSPPEE-GGGGGTT--

InterPro domains:
  IPR005123 Oxoglutarate/iron-dependent dioxygenase domain [PS51471] (126-249)
  IPR044862 Prolyl 4-hydroxylase alpha subunit, Fe(2+) 2OG dioxygenase domain [PF13640] (143-243)

Sequence (279 aa):
MHVELDGAIINGRWDCSTVAVYDGVIDDDLRSRLLGLLGSAAGWQPDAGPDVLCWEREGFRDVLGDKSEGALSWGLTDDALGRLCSQSPTPGPVLELQSRLQLLIDAANPGVACTVCRMPPAALGDEVPPLAANAPTAAEDRAAFNWHIDADPMLLPPSPWTDYYSRYPNRDPGRPRFVTALLYLPAEWRAEWGAPTRFLDTPTARVLETTPSPGRLILMDQDITHSVTAPNALAGDRPRYSLVLKLVVHPPDGGPLITPRLARSEAVLFGSAARKGEP

Foldseek 3Di:
DKAWFQWDQDPNDTDTWIKDKDDPLFDLVLLQVVVVLQEDDPPDDLQQHRHPVFKDFLQFDQAAPDSPPDLRWIKTDPVSLCLCLDVVPHDPSSVSVLVSQLVLLCVQVPPWRKDKDQDDCQFRHPVHGQKIKTWFAQPGDQVSKDWDFRDFLQPTDDGPCCVVQNRDGQQFFQGKHKKKKKAWRDPADDVLQPWWKWWANVVQRDIDTDGRGHGMIMIIGRRTTIITGHTHCVSPGNIGMMMMGTMIIGTDDVDDRGGRDSHNDDHDYDDCSVCVPPD